Protein AF-A0A2A9NW53-F1 (afdb_monomer_lite)

Sequence (208 aa):
MTRGRKKDLTIPPSRALLQQRDYRARRAHYITSLEERCRRMEEENAQLRRELAAAKLGQDTSAVHKSSQAVEASTQLLQHLSLVSASLARFQQVVFPEIPTAETLPTSSPYPFSASPVSKSASPLHSPTVSLDGPLVTEQPAGVETNTPEFRTPDPVSDLPISTQELNKYVTSPDCCGGFLDCRDMVDEEHEIFSAKISGLRSTSSND

Foldseek 3Di:
DDPDDDDPPPDDDDPVVVVVVVVVVVVVVVVVVVVVVVVVVVVVVVVVVVVVVVVVVVCVVVVVVVVVVVVVVVVVVVVVVV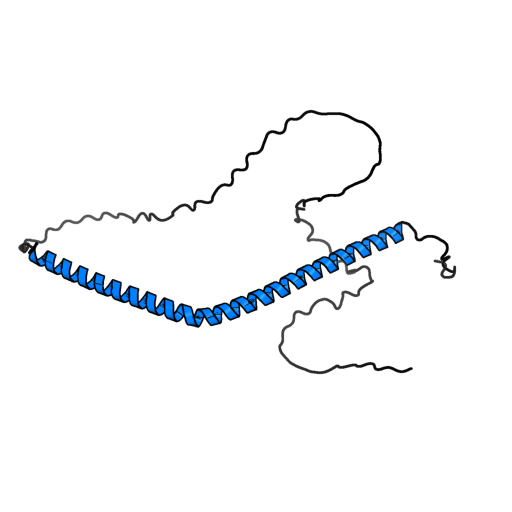VVVVVVVVVCCVVCVPPPPDDDDDDDDDDDDDDDDPDDDDDDDDDDDDDDDDDDDDDDDDDDDDDDDDDDDDDDDDDDDDDPDDDDDDDPDCDDPNPPDNCVPVPPPPDDDDDDDDDDDDDDDDDD

pLDDT: mean 70.28, std 21.21, range [36.47, 98.69]

Organism: NCBI:txid703135

Secondary structure (DSSP, 8-state):
--TTS---TTSPPPHHHHHHHHHHHHHHHHHHHHHHHHHHHHHHHHHHHHHHHHHHHHHHHHHHHHHHHHHHHHHHHHHHHHHHHHHHHHHHHHHS--------------------------PPP-------PPP--------------------PPPPP-----S--S----S-GGGGSS-GGG-S---------------------

Radius of gyration: 41.4 Å; chains: 1; bounding box: 74×59×120 Å

Structure (mmCIF, N/CA/C/O backbone):
data_AF-A0A2A9NW53-F1
#
_entry.id   AF-A0A2A9NW53-F1
#
loop_
_atom_site.group_PDB
_atom_site.id
_atom_site.type_symbol
_atom_site.label_atom_id
_atom_site.label_alt_id
_atom_site.label_comp_id
_atom_site.label_asym_id
_atom_site.label_entity_id
_atom_site.label_seq_id
_atom_site.pdbx_PDB_ins_code
_atom_site.Cartn_x
_atom_site.Cartn_y
_atom_site.Cartn_z
_atom_site.occupancy
_atom_site.B_iso_or_equiv
_atom_site.auth_seq_id
_atom_site.auth_comp_id
_atom_site.auth_asym_id
_atom_site.auth_atom_id
_atom_site.pdbx_PDB_model_num
ATOM 1 N N . MET A 1 1 ? 22.518 11.054 -47.792 1.00 44.16 1 MET A N 1
ATOM 2 C CA . MET A 1 1 ? 22.567 9.672 -47.259 1.00 44.16 1 MET A CA 1
ATOM 3 C C . MET A 1 1 ? 22.065 8.718 -48.332 1.00 44.16 1 MET A C 1
ATOM 5 O O . MET A 1 1 ? 20.904 8.799 -48.710 1.00 44.16 1 MET A O 1
ATOM 9 N N . THR A 1 2 ? 22.937 7.882 -48.891 1.00 49.16 2 THR A N 1
ATOM 10 C CA . THR A 1 2 ? 22.619 6.983 -50.015 1.00 49.16 2 THR A CA 1
ATOM 11 C C . THR A 1 2 ? 21.714 5.835 -49.570 1.00 49.16 2 THR A C 1
ATOM 13 O O . THR A 1 2 ? 22.160 4.781 -49.120 1.00 49.16 2 THR A O 1
ATOM 16 N N . ARG A 1 3 ? 20.410 6.077 -49.690 1.00 69.62 3 ARG A N 1
ATOM 17 C CA . ARG A 1 3 ? 19.318 5.109 -49.575 1.00 69.62 3 ARG A CA 1
ATOM 18 C C . ARG A 1 3 ? 19.420 4.142 -50.765 1.00 69.62 3 ARG A C 1
ATOM 20 O O . ARG A 1 3 ? 19.043 4.515 -51.866 1.00 69.62 3 ARG A O 1
ATOM 27 N N . GLY A 1 4 ? 19.987 2.946 -50.584 1.00 81.81 4 GLY A N 1
ATOM 28 C CA . GLY A 1 4 ? 20.043 1.963 -51.682 1.00 81.81 4 GLY A CA 1
ATOM 29 C C . GLY A 1 4 ? 21.000 0.778 -51.540 1.00 81.81 4 GLY A C 1
ATOM 30 O O . GLY A 1 4 ? 20.846 -0.201 -52.264 1.00 81.81 4 GLY A O 1
ATOM 31 N N . ARG A 1 5 ? 21.962 0.797 -50.609 1.00 81.81 5 ARG A N 1
ATOM 32 C CA . ARG A 1 5 ? 22.795 -0.391 -50.363 1.00 81.81 5 ARG A CA 1
ATOM 33 C C . ARG A 1 5 ? 22.012 -1.374 -49.489 1.00 81.81 5 ARG A C 1
ATOM 35 O O . ARG A 1 5 ? 21.577 -0.998 -48.400 1.00 81.81 5 ARG A O 1
ATOM 42 N N . LYS A 1 6 ? 21.795 -2.605 -49.972 1.00 86.44 6 LYS A N 1
ATOM 43 C CA . LYS A 1 6 ? 21.224 -3.687 -49.152 1.00 86.44 6 LYS A CA 1
ATOM 44 C C . LYS A 1 6 ? 22.070 -3.809 -47.882 1.00 86.44 6 LYS A C 1
ATOM 46 O O . LYS A 1 6 ? 23.293 -3.781 -47.955 1.00 86.44 6 LYS A O 1
ATOM 51 N N . LYS A 1 7 ? 21.419 -3.859 -46.718 1.00 84.06 7 LYS A N 1
ATOM 52 C CA . LYS A 1 7 ? 22.105 -4.024 -45.435 1.00 84.06 7 LYS A CA 1
ATOM 53 C C . LYS A 1 7 ? 22.718 -5.422 -45.417 1.00 84.06 7 LYS A C 1
ATOM 55 O O . LYS A 1 7 ? 21.975 -6.398 -45.353 1.00 84.06 7 LYS A O 1
ATOM 60 N N . ASP A 1 8 ? 24.041 -5.509 -45.490 1.00 84.94 8 ASP A N 1
ATOM 61 C CA . ASP A 1 8 ? 24.758 -6.778 -45.399 1.00 84.94 8 ASP A CA 1
ATOM 62 C C . ASP A 1 8 ? 24.520 -7.387 -44.012 1.00 84.94 8 ASP A C 1
ATOM 64 O O . ASP A 1 8 ? 25.036 -6.908 -43.002 1.00 84.94 8 ASP A O 1
ATOM 68 N N . LEU A 1 9 ? 23.686 -8.429 -43.954 1.00 85.69 9 LEU A N 1
ATOM 69 C CA . LEU A 1 9 ? 23.324 -9.119 -42.709 1.00 85.69 9 LEU A CA 1
ATOM 70 C C . LEU A 1 9 ? 24.487 -9.937 -42.121 1.00 85.69 9 LEU A C 1
ATOM 72 O O . LEU A 1 9 ? 24.379 -10.437 -41.007 1.00 85.69 9 LEU A O 1
ATOM 76 N N . THR A 1 10 ? 25.589 -10.070 -42.862 1.00 89.56 10 THR A N 1
ATOM 77 C CA . THR A 1 10 ? 26.823 -10.740 -42.437 1.00 89.56 10 THR A CA 1
ATOM 78 C C . THR A 1 10 ? 27.715 -9.853 -41.570 1.00 89.56 10 THR A C 1
ATOM 80 O O . THR A 1 10 ? 28.585 -10.374 -40.875 1.00 89.56 10 THR A O 1
ATOM 83 N N . ILE A 1 11 ? 27.514 -8.529 -41.580 1.00 83.38 11 ILE A N 1
ATOM 84 C CA . ILE A 1 11 ? 28.275 -7.620 -40.721 1.00 83.38 11 ILE A CA 1
ATOM 85 C C . ILE A 1 11 ? 27.678 -7.693 -39.308 1.00 83.38 11 ILE A C 1
ATOM 87 O O . ILE A 1 11 ? 26.484 -7.416 -39.139 1.00 83.38 11 ILE A O 1
ATOM 91 N N . PRO A 1 12 ? 28.474 -8.038 -38.280 1.00 87.38 12 PRO A N 1
ATOM 92 C CA . PRO A 1 12 ? 27.981 -8.084 -36.913 1.00 87.38 12 PRO A CA 1
ATOM 93 C C . PRO A 1 12 ? 27.472 -6.700 -36.477 1.00 87.38 12 PRO A C 1
ATOM 95 O O . PRO A 1 12 ? 28.009 -5.670 -36.901 1.00 87.38 12 PRO A O 1
ATOM 98 N N . PRO A 1 13 ? 26.432 -6.641 -35.628 1.00 89.25 13 PRO A N 1
ATOM 99 C CA . PRO A 1 13 ? 25.926 -5.377 -35.118 1.00 89.25 13 PRO A CA 1
ATOM 100 C C . PRO A 1 13 ? 27.039 -4.618 -34.394 1.00 89.25 13 PRO A C 1
ATOM 102 O O . PRO A 1 13 ? 27.842 -5.201 -33.666 1.00 89.25 13 PRO A O 1
ATOM 105 N N . SER A 1 14 ? 27.076 -3.298 -34.581 1.00 92.81 14 SER A N 1
ATOM 106 C CA . SER A 1 14 ? 28.069 -2.465 -33.909 1.00 92.81 14 SER A CA 1
ATOM 107 C C . SER A 1 14 ? 27.932 -2.580 -32.389 1.00 92.81 14 SER A C 1
ATOM 109 O O . SER A 1 14 ? 26.833 -2.739 -31.851 1.00 92.81 14 SER A O 1
ATOM 111 N N . ARG A 1 15 ? 29.054 -2.432 -31.675 1.00 95.62 15 ARG A N 1
ATOM 112 C CA . ARG A 1 15 ? 29.083 -2.407 -30.203 1.00 95.62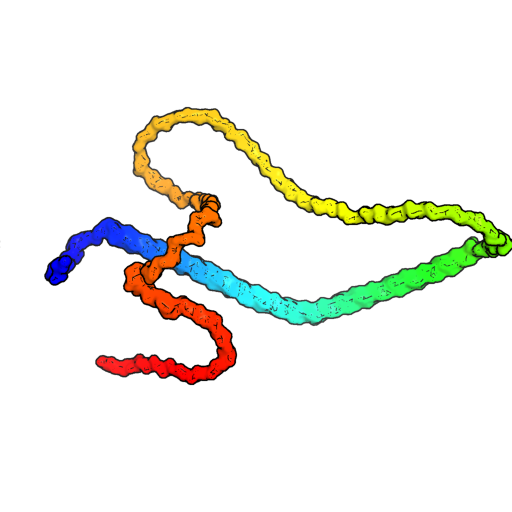 15 ARG A CA 1
ATOM 113 C C . ARG A 1 15 ? 28.076 -1.406 -29.620 1.00 95.62 15 ARG A C 1
ATOM 115 O O . ARG A 1 15 ? 27.431 -1.709 -28.624 1.00 95.62 15 ARG A O 1
ATOM 122 N N . ALA A 1 16 ? 27.904 -0.253 -30.271 1.00 93.69 16 ALA A N 1
ATOM 123 C CA . ALA A 1 16 ? 26.928 0.761 -29.876 1.00 93.69 16 ALA A CA 1
ATOM 124 C C . ALA A 1 16 ? 25.478 0.246 -29.947 1.00 93.69 16 ALA A C 1
ATOM 126 O O . ALA A 1 16 ? 24.696 0.483 -29.028 1.00 93.69 16 ALA A O 1
ATOM 127 N N . LEU A 1 17 ? 25.120 -0.507 -30.996 1.00 93.31 17 LEU A N 1
ATOM 128 C CA . LEU A 1 17 ? 23.793 -1.124 -31.097 1.00 93.31 17 LEU A CA 1
ATOM 129 C C . LEU A 1 17 ? 23.585 -2.199 -30.029 1.00 93.31 17 LEU A C 1
ATOM 131 O O . LEU A 1 17 ? 22.494 -2.280 -29.468 1.00 93.31 17 LEU A O 1
ATOM 135 N N . LEU A 1 18 ? 24.612 -2.999 -29.728 1.00 94.94 18 LEU A N 1
ATOM 136 C CA . LEU A 1 18 ? 24.547 -3.991 -28.652 1.00 94.94 18 LEU A CA 1
ATOM 137 C C . LEU A 1 18 ? 24.276 -3.310 -27.300 1.00 94.94 18 LEU A C 1
ATOM 139 O O . LEU A 1 18 ? 23.289 -3.621 -26.643 1.00 94.94 18 LEU A O 1
ATOM 143 N N . GLN A 1 19 ? 25.066 -2.286 -26.957 1.00 96.12 19 GLN A N 1
ATOM 144 C CA . GLN A 1 19 ? 24.894 -1.504 -25.727 1.00 96.12 19 GLN A CA 1
ATOM 145 C C . GLN A 1 19 ? 23.500 -0.879 -25.621 1.00 96.12 19 GLN A C 1
ATOM 147 O O . GLN A 1 19 ? 22.896 -0.886 -24.548 1.00 96.12 19 GLN A O 1
ATOM 152 N N . GLN A 1 20 ? 22.969 -0.359 -26.730 1.00 97.62 20 GLN A N 1
ATOM 153 C CA . GLN A 1 20 ? 21.630 0.217 -26.752 1.00 97.62 20 GLN A CA 1
ATOM 154 C C . GLN A 1 20 ? 20.552 -0.844 -26.498 1.00 97.62 20 GLN A C 1
ATOM 156 O O . GLN A 1 20 ? 19.590 -0.576 -25.776 1.00 97.62 20 GLN A O 1
ATOM 161 N N . ARG A 1 21 ? 20.700 -2.045 -27.068 1.00 98.00 21 ARG A N 1
ATOM 162 C CA . ARG A 1 21 ? 19.786 -3.168 -26.815 1.00 98.00 21 ARG A CA 1
ATOM 163 C C . ARG A 1 21 ? 19.850 -3.610 -25.359 1.00 98.00 21 ARG A C 1
ATOM 165 O O . ARG A 1 21 ? 18.798 -3.731 -24.740 1.00 98.00 21 ARG A O 1
ATOM 172 N N . ASP A 1 22 ? 21.047 -3.752 -24.802 1.00 97.81 22 ASP A N 1
ATOM 173 C CA . ASP A 1 22 ? 21.230 -4.157 -23.407 1.00 97.81 22 ASP A CA 1
ATOM 174 C C . ASP A 1 22 ?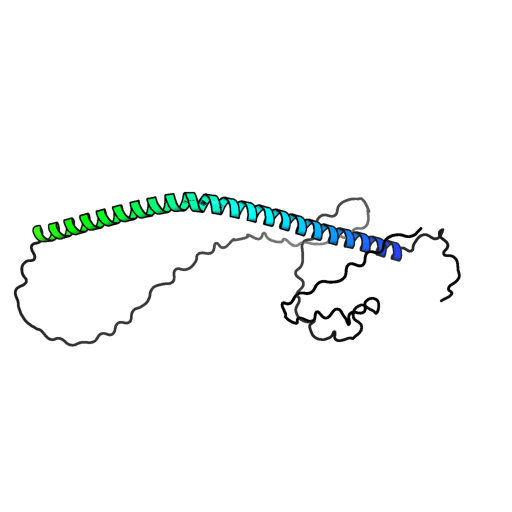 20.646 -3.123 -22.440 1.00 97.81 22 ASP A C 1
ATOM 176 O O . ASP A 1 22 ? 19.986 -3.475 -21.465 1.00 97.81 22 ASP A O 1
ATOM 180 N N . TYR A 1 23 ? 20.837 -1.831 -22.723 1.00 98.44 23 TYR A N 1
ATOM 181 C CA . TYR A 1 23 ? 20.223 -0.759 -21.943 1.00 98.44 23 TYR A CA 1
ATOM 182 C C . TYR A 1 23 ? 18.692 -0.829 -21.991 1.00 98.44 23 TYR A C 1
ATOM 184 O O . TYR A 1 23 ? 18.044 -0.760 -20.947 1.00 98.44 23 TYR A O 1
ATOM 192 N N . ARG A 1 24 ? 18.106 -1.014 -23.183 1.00 98.62 24 ARG A N 1
ATOM 193 C CA . ARG A 1 24 ? 16.650 -1.173 -23.336 1.00 98.62 24 ARG A CA 1
ATOM 194 C C . ARG A 1 24 ? 16.136 -2.397 -22.581 1.00 98.62 24 ARG A C 1
ATOM 196 O O . ARG A 1 24 ? 15.125 -2.280 -21.901 1.00 98.62 24 ARG A O 1
ATOM 203 N N . ALA A 1 25 ? 16.841 -3.525 -22.654 1.00 98.44 25 ALA A N 1
ATOM 204 C CA . ALA A 1 25 ? 16.480 -4.745 -21.937 1.00 98.44 25 ALA A CA 1
ATOM 205 C C . ALA A 1 25 ? 16.504 -4.531 -20.416 1.00 98.44 25 ALA A C 1
ATOM 207 O O . ALA A 1 25 ? 15.518 -4.817 -19.742 1.00 98.44 25 ALA A O 1
ATOM 208 N N . ARG A 1 26 ? 17.581 -3.943 -19.876 1.00 98.69 26 ARG A N 1
ATOM 209 C CA . ARG A 1 26 ? 17.676 -3.622 -18.441 1.00 98.69 26 ARG A CA 1
ATOM 210 C C . ARG A 1 26 ? 16.579 -2.663 -17.989 1.00 98.69 26 ARG A C 1
ATOM 212 O O . ARG A 1 26 ? 15.968 -2.886 -16.950 1.00 98.69 26 ARG A O 1
ATOM 219 N N . ARG A 1 27 ? 16.302 -1.619 -18.776 1.00 98.56 27 ARG A N 1
ATOM 220 C CA . ARG A 1 27 ? 15.233 -0.660 -18.471 1.00 98.56 27 ARG A CA 1
ATOM 221 C C . ARG A 1 27 ? 13.856 -1.326 -18.483 1.00 98.56 27 ARG A C 1
ATOM 223 O O . ARG A 1 27 ? 13.073 -1.065 -17.579 1.00 98.56 27 ARG A O 1
ATOM 230 N N . ALA A 1 28 ? 13.578 -2.184 -19.464 1.00 98.44 28 ALA A N 1
ATOM 231 C CA . ALA A 1 28 ? 12.325 -2.933 -19.532 1.00 98.44 28 ALA A CA 1
ATOM 232 C C . ALA A 1 28 ? 12.156 -3.840 -18.305 1.00 98.44 28 ALA A C 1
ATOM 234 O O . ALA A 1 28 ? 11.139 -3.752 -17.630 1.00 98.44 28 ALA A O 1
ATOM 235 N N . HIS A 1 29 ? 13.186 -4.616 -17.949 1.00 98.56 29 HIS A N 1
ATOM 236 C CA . HIS A 1 29 ? 13.164 -5.440 -16.737 1.00 98.56 29 HIS A CA 1
ATOM 237 C C . HIS A 1 29 ? 12.926 -4.619 -15.468 1.00 98.56 29 HIS A C 1
ATOM 239 O O . HIS A 1 29 ? 12.135 -5.023 -14.620 1.00 98.56 29 HIS A O 1
ATOM 245 N N . TYR A 1 30 ? 13.577 -3.462 -15.342 1.00 98.62 30 TYR A N 1
ATOM 246 C CA . TYR A 1 30 ? 13.385 -2.587 -14.190 1.00 98.62 30 TYR A CA 1
ATOM 247 C C . TYR A 1 30 ? 11.939 -2.089 -14.085 1.00 98.62 30 TYR A C 1
ATOM 249 O O . TYR A 1 30 ? 11.343 -2.192 -13.015 1.00 98.62 30 TYR A O 1
ATOM 257 N N . ILE A 1 31 ? 11.354 -1.626 -15.194 1.00 98.69 31 ILE A N 1
ATOM 258 C CA . ILE A 1 31 ? 9.955 -1.180 -15.239 1.00 98.69 31 ILE A CA 1
ATOM 259 C C . ILE A 1 31 ? 9.017 -2.330 -14.859 1.00 98.69 31 ILE A C 1
ATOM 261 O O . ILE A 1 31 ? 8.236 -2.178 -13.925 1.00 98.69 31 ILE A O 1
ATOM 265 N N . THR A 1 32 ? 9.169 -3.506 -15.473 1.00 98.50 32 THR A N 1
ATOM 266 C CA . THR A 1 32 ? 8.359 -4.687 -15.136 1.00 98.50 32 THR A CA 1
ATOM 267 C C . THR A 1 32 ? 8.486 -5.066 -13.656 1.00 98.50 32 THR A C 1
ATOM 269 O O . THR A 1 32 ? 7.489 -5.372 -13.010 1.00 98.50 32 THR A O 1
ATOM 272 N N . SER A 1 33 ? 9.688 -4.982 -13.074 1.00 98.44 33 SER A N 1
ATOM 273 C CA . SER A 1 33 ? 9.903 -5.268 -11.646 1.00 98.44 33 SER A CA 1
ATOM 274 C C . SER A 1 33 ? 9.241 -4.252 -10.706 1.00 98.44 33 SER A C 1
ATOM 276 O O . SER A 1 33 ? 8.902 -4.579 -9.566 1.00 98.44 33 SER A O 1
ATOM 278 N N . LEU A 1 34 ? 9.095 -2.998 -11.144 1.00 98.62 34 LEU A N 1
ATOM 279 C CA . LEU A 1 34 ? 8.373 -1.969 -10.398 1.00 98.62 34 LEU A CA 1
ATOM 280 C C . LEU A 1 34 ? 6.869 -2.209 -10.487 1.00 98.62 34 LEU A C 1
ATOM 282 O O . LEU A 1 34 ? 6.206 -2.235 -9.455 1.00 98.62 34 LEU A O 1
ATOM 286 N N . GLU A 1 35 ? 6.358 -2.458 -11.692 1.00 98.50 35 GLU A N 1
ATOM 287 C CA . GLU A 1 35 ? 4.947 -2.775 -11.931 1.00 98.50 35 GLU A CA 1
ATOM 288 C C . GLU A 1 35 ? 4.501 -3.999 -11.119 1.00 98.50 35 GLU A C 1
ATOM 290 O O . GLU A 1 35 ? 3.462 -3.964 -10.464 1.00 98.50 35 GLU A O 1
ATOM 295 N N . GLU A 1 36 ? 5.314 -5.058 -11.084 1.00 98.62 36 GLU A N 1
ATOM 296 C CA . GLU A 1 36 ? 5.034 -6.262 -10.296 1.00 98.62 36 GLU A CA 1
ATOM 297 C C . GLU A 1 36 ? 5.015 -5.989 -8.784 1.00 98.62 36 GLU A C 1
ATOM 299 O O . GLU A 1 36 ? 4.190 -6.548 -8.060 1.00 98.62 36 GLU A O 1
ATOM 304 N N . ARG A 1 37 ? 5.905 -5.125 -8.277 1.00 98.50 37 ARG A N 1
ATOM 305 C CA . ARG A 1 37 ? 5.896 -4.724 -6.860 1.00 98.50 37 ARG A CA 1
ATOM 306 C C . ARG A 1 37 ? 4.669 -3.888 -6.516 1.00 98.50 37 ARG A C 1
ATOM 308 O O . ARG A 1 37 ? 4.053 -4.151 -5.487 1.00 98.50 37 ARG A O 1
ATOM 315 N N . CYS A 1 38 ? 4.298 -2.931 -7.367 1.00 98.62 38 CYS A N 1
ATOM 316 C CA . CYS A 1 38 ? 3.078 -2.144 -7.184 1.00 98.62 38 CYS A CA 1
ATOM 317 C C . CYS A 1 38 ? 1.845 -3.047 -7.171 1.00 98.62 38 CYS A C 1
ATOM 319 O O . CYS A 1 38 ? 1.069 -2.986 -6.222 1.00 98.62 38 CYS A O 1
ATOM 321 N N . ARG A 1 39 ? 1.728 -3.961 -8.144 1.00 98.62 39 ARG A N 1
ATOM 322 C CA . ARG A 1 39 ? 0.623 -4.924 -8.202 1.00 98.62 39 ARG A CA 1
ATOM 323 C C . ARG A 1 39 ? 0.520 -5.758 -6.921 1.00 98.62 39 ARG A C 1
ATOM 325 O O . ARG A 1 39 ? -0.561 -5.851 -6.353 1.00 98.62 39 ARG A O 1
ATOM 332 N N . ARG A 1 40 ? 1.634 -6.320 -6.434 1.00 98.62 40 ARG A N 1
ATOM 333 C CA . ARG A 1 40 ? 1.644 -7.101 -5.182 1.00 98.62 40 ARG A CA 1
ATOM 334 C C . ARG A 1 40 ? 1.192 -6.276 -3.978 1.00 98.62 40 ARG A C 1
ATOM 336 O O . ARG A 1 40 ? 0.340 -6.724 -3.220 1.00 98.62 40 ARG A O 1
ATOM 343 N N . MET A 1 41 ? 1.714 -5.058 -3.827 1.00 98.38 41 MET A N 1
ATOM 344 C CA . MET A 1 41 ? 1.308 -4.175 -2.728 1.00 98.38 41 MET A CA 1
ATOM 345 C C . MET A 1 41 ? -0.175 -3.788 -2.810 1.00 98.38 41 MET A C 1
ATOM 347 O O . MET A 1 41 ? -0.833 -3.683 -1.778 1.00 98.38 41 MET A O 1
ATOM 351 N N . GLU A 1 42 ? -0.721 -3.584 -4.009 1.00 98.50 42 GLU A N 1
ATOM 352 C CA . GLU A 1 42 ? -2.146 -3.294 -4.210 1.00 98.50 42 GLU A CA 1
ATOM 353 C C . GLU A 1 42 ? -3.035 -4.490 -3.850 1.00 98.50 42 GLU A C 1
ATOM 355 O O . GLU A 1 42 ? -4.047 -4.316 -3.165 1.00 98.50 42 GLU A O 1
ATOM 360 N N . GLU A 1 43 ? -2.643 -5.700 -4.254 1.00 98.69 43 GLU A N 1
ATOM 361 C CA . GLU A 1 43 ? -3.333 -6.947 -3.904 1.00 98.69 43 GLU A CA 1
ATOM 362 C C . GLU A 1 43 ? -3.343 -7.177 -2.385 1.00 98.69 43 GLU A C 1
ATOM 364 O O . GLU A 1 43 ? -4.405 -7.432 -1.804 1.00 98.69 43 GLU A O 1
ATOM 369 N N . GLU A 1 44 ? -2.195 -7.007 -1.724 1.00 98.38 44 GLU A N 1
ATOM 370 C CA . GLU A 1 44 ? -2.070 -7.100 -0.266 1.00 98.38 44 GLU A CA 1
ATOM 371 C C . GLU A 1 44 ? -2.903 -6.024 0.441 1.00 98.38 44 GLU A C 1
ATOM 373 O O . GLU A 1 44 ? -3.634 -6.318 1.388 1.00 98.38 44 GLU A O 1
ATOM 378 N N . ASN A 1 45 ? -2.879 -4.777 -0.040 1.00 98.19 45 ASN A N 1
ATOM 379 C CA . ASN A 1 45 ? -3.691 -3.702 0.530 1.00 98.19 45 ASN A CA 1
ATOM 380 C C . ASN A 1 45 ? -5.191 -4.002 0.393 1.00 98.19 45 ASN A C 1
ATOM 382 O O . ASN A 1 45 ? -5.957 -3.828 1.344 1.00 98.19 45 ASN A O 1
ATOM 386 N N . ALA A 1 46 ? -5.617 -4.506 -0.768 1.00 98.56 46 ALA A N 1
ATOM 387 C CA . ALA A 1 46 ? -6.993 -4.924 -1.001 1.00 98.56 46 ALA A CA 1
ATOM 388 C C . ALA A 1 46 ? -7.394 -6.108 -0.106 1.00 98.56 46 ALA A C 1
ATOM 390 O O . ALA A 1 46 ? -8.530 -6.164 0.374 1.00 98.56 46 ALA A O 1
ATOM 391 N N . GLN A 1 47 ? -6.485 -7.049 0.153 1.00 98.56 47 GLN A N 1
ATOM 392 C CA . GLN A 1 47 ? -6.708 -8.130 1.109 1.00 98.56 47 GLN A CA 1
ATOM 393 C C . GLN A 1 47 ? -6.857 -7.600 2.539 1.00 98.56 47 GLN A C 1
ATOM 395 O O . GLN A 1 47 ? -7.884 -7.853 3.167 1.00 98.56 47 GLN A O 1
ATOM 400 N N . LEU A 1 48 ? -5.906 -6.802 3.023 1.00 98.06 48 LEU A N 1
ATOM 401 C CA . LEU A 1 48 ? -5.941 -6.236 4.374 1.00 98.06 48 LEU A CA 1
ATOM 402 C C . LEU A 1 48 ? -7.180 -5.364 4.595 1.00 98.06 48 LEU A C 1
ATOM 404 O O . LEU A 1 48 ? -7.794 -5.408 5.659 1.00 98.06 48 LEU A O 1
ATOM 408 N N . ARG A 1 49 ? -7.612 -4.602 3.584 1.00 97.94 49 ARG A N 1
ATOM 409 C CA . ARG A 1 49 ? -8.867 -3.837 3.650 1.00 97.94 49 ARG A CA 1
ATOM 410 C C . ARG A 1 49 ? -10.090 -4.739 3.802 1.00 97.94 49 ARG A C 1
ATOM 412 O O . ARG A 1 49 ? -10.985 -4.394 4.573 1.00 97.94 49 ARG A O 1
ATOM 419 N N . ARG A 1 50 ? -10.135 -5.884 3.111 1.00 98.00 50 ARG A N 1
ATOM 420 C CA . ARG A 1 50 ? -11.209 -6.881 3.279 1.00 98.00 50 ARG A CA 1
ATOM 421 C C . ARG A 1 50 ? -11.183 -7.498 4.674 1.00 98.00 50 ARG A C 1
ATOM 423 O O . ARG A 1 50 ? -12.235 -7.602 5.300 1.00 98.00 50 ARG A O 1
ATOM 430 N N . GLU A 1 51 ? -10.004 -7.851 5.177 1.00 96.75 51 GLU A N 1
ATOM 431 C CA . GLU A 1 51 ? -9.834 -8.404 6.526 1.00 96.75 51 GLU A CA 1
ATOM 432 C C . GLU A 1 51 ? -10.248 -7.399 7.605 1.00 96.75 51 GLU A C 1
ATOM 434 O O . GLU A 1 51 ? -11.018 -7.743 8.498 1.00 96.75 51 GLU A O 1
ATOM 439 N N . LEU A 1 52 ? -9.833 -6.135 7.485 1.00 95.06 52 LEU A N 1
ATOM 440 C CA . LEU A 1 52 ? -10.262 -5.067 8.387 1.00 95.06 52 LEU A CA 1
ATOM 441 C C . LEU A 1 52 ? -11.770 -4.823 8.317 1.00 95.06 52 LEU A C 1
ATOM 443 O O . LEU A 1 52 ? -12.386 -4.580 9.351 1.00 95.06 52 LEU A O 1
ATOM 447 N N . ALA A 1 53 ? -12.379 -4.882 7.133 1.00 95.06 53 ALA A N 1
ATOM 448 C CA . ALA A 1 53 ? -13.827 -4.756 6.998 1.00 95.06 53 ALA A CA 1
ATOM 449 C C . ALA A 1 53 ? -14.564 -5.917 7.692 1.00 95.06 53 ALA A C 1
ATOM 451 O O . ALA A 1 53 ? -15.515 -5.680 8.437 1.00 95.06 53 ALA A O 1
ATOM 452 N N . ALA A 1 54 ? -14.092 -7.155 7.515 1.00 93.06 54 ALA A N 1
ATOM 453 C CA . ALA A 1 54 ? -14.651 -8.331 8.180 1.00 93.06 54 ALA A CA 1
ATOM 454 C C . ALA A 1 54 ? -14.462 -8.277 9.707 1.00 93.06 54 ALA A C 1
ATOM 456 O O . ALA A 1 54 ? -15.397 -8.551 10.462 1.00 93.06 54 ALA A O 1
ATOM 457 N N . ALA A 1 55 ? -13.277 -7.868 10.167 1.00 90.00 55 ALA A N 1
ATOM 458 C CA . ALA A 1 55 ? -12.969 -7.708 11.582 1.00 90.00 55 ALA A CA 1
ATOM 459 C C . ALA A 1 55 ? -13.820 -6.609 12.225 1.00 90.00 55 ALA A C 1
ATOM 461 O O . ALA A 1 55 ? -14.343 -6.826 13.311 1.00 90.00 55 ALA A O 1
ATOM 462 N N . LYS A 1 56 ? -14.022 -5.470 11.550 1.00 89.38 56 LYS A N 1
ATOM 463 C CA . LYS A 1 56 ? -14.910 -4.399 12.030 1.00 89.38 56 LYS A CA 1
ATOM 464 C C . LYS A 1 56 ? -16.349 -4.879 12.179 1.00 89.38 56 LYS A C 1
ATOM 466 O O . LYS A 1 56 ? -16.927 -4.680 13.238 1.00 89.38 56 LYS A O 1
ATOM 471 N N . LEU A 1 57 ? -16.886 -5.604 11.194 1.00 87.19 57 LEU A N 1
ATOM 472 C CA . LEU A 1 57 ? -18.236 -6.168 11.294 1.00 87.19 57 LEU A CA 1
ATOM 473 C C . LEU A 1 57 ? -18.371 -7.144 12.480 1.00 87.19 57 LEU A C 1
ATOM 475 O O . LEU A 1 57 ? -19.370 -7.124 13.197 1.00 87.19 57 LEU A O 1
ATOM 479 N N . GLY A 1 58 ? -17.352 -7.974 12.727 1.00 80.19 58 GLY A N 1
ATOM 480 C CA . GLY A 1 58 ? -17.312 -8.853 13.900 1.00 80.19 58 GLY A CA 1
ATOM 481 C C . GLY A 1 58 ? -17.128 -8.094 15.220 1.00 80.19 58 GLY A C 1
ATOM 482 O O . GLY A 1 58 ? -17.734 -8.436 16.238 1.00 80.19 58 GLY A O 1
ATOM 483 N N . GLN A 1 59 ? -16.323 -7.035 15.217 1.00 74.94 59 GLN A N 1
ATOM 484 C CA . GLN A 1 59 ? -16.018 -6.234 16.393 1.00 74.94 59 GLN A CA 1
ATOM 485 C C . GLN A 1 59 ? -17.187 -5.340 16.798 1.00 74.94 59 GLN A C 1
ATOM 487 O O . GLN A 1 59 ? -17.421 -5.218 17.991 1.00 74.94 59 GLN A O 1
ATOM 492 N N . ASP A 1 60 ? -17.974 -4.797 15.873 1.00 71.12 60 ASP A N 1
ATOM 493 C CA . ASP A 1 60 ? -19.155 -3.997 16.220 1.00 71.12 60 ASP A CA 1
ATOM 494 C C . ASP A 1 60 ? -20.181 -4.825 17.011 1.00 71.12 60 ASP A C 1
ATOM 496 O O . ASP A 1 60 ? -20.814 -4.322 17.934 1.00 71.12 60 ASP A O 1
ATOM 500 N N . THR A 1 61 ? -20.275 -6.135 16.760 1.00 66.69 61 THR A N 1
ATOM 501 C CA . THR A 1 61 ? -21.135 -7.019 17.567 1.00 66.69 61 THR A CA 1
ATOM 502 C C . THR A 1 61 ? -20.520 -7.362 18.931 1.00 66.69 61 THR A C 1
ATOM 504 O O . THR A 1 61 ? -21.209 -7.344 19.948 1.00 66.69 61 THR A O 1
ATOM 507 N N . SER A 1 62 ? -19.210 -7.627 19.004 1.00 61.81 62 SER A N 1
ATOM 508 C CA . SER A 1 62 ? -18.547 -8.065 20.247 1.00 61.81 62 SER A CA 1
ATOM 509 C C . SER A 1 62 ? -18.149 -6.911 21.179 1.00 61.81 62 SER A C 1
ATOM 511 O O . SER A 1 62 ? -18.266 -7.013 22.402 1.00 61.81 62 SER A O 1
ATOM 513 N N . ALA A 1 63 ? -17.681 -5.797 20.619 1.00 60.84 63 ALA A N 1
ATOM 514 C CA . ALA A 1 63 ? -17.240 -4.618 21.352 1.00 60.84 63 ALA A CA 1
ATOM 515 C C . ALA A 1 63 ? -18.414 -3.844 21.947 1.00 60.84 63 ALA A C 1
ATOM 517 O O . ALA A 1 63 ? -18.248 -3.302 23.033 1.00 60.84 63 ALA A O 1
ATOM 518 N N . VAL A 1 64 ? -19.595 -3.840 21.315 1.00 62.56 64 VAL A N 1
ATOM 519 C CA . VAL A 1 64 ? -20.813 -3.269 21.919 1.00 62.56 64 VAL A CA 1
ATOM 520 C C . VAL A 1 64 ? -21.226 -4.059 23.163 1.00 62.56 64 VAL A C 1
ATOM 522 O O . VAL A 1 64 ? -21.538 -3.461 24.189 1.00 62.56 64 VAL A O 1
ATOM 525 N N . HIS A 1 65 ? -21.136 -5.392 23.143 1.00 61.84 65 HIS A N 1
ATOM 526 C CA . HIS A 1 65 ? -21.433 -6.196 24.333 1.00 61.84 65 HIS A CA 1
ATOM 527 C C . HIS A 1 65 ? -20.399 -6.012 25.452 1.00 61.84 65 HIS A C 1
ATOM 529 O O . HIS A 1 65 ? -20.774 -5.841 26.613 1.00 61.84 65 HIS A O 1
ATOM 535 N N . LYS A 1 66 ? -19.102 -5.992 25.121 1.00 72.94 66 LYS A N 1
ATOM 536 C CA . LYS A 1 66 ? -18.036 -5.795 26.120 1.00 72.94 66 LYS A CA 1
ATOM 537 C C . LYS A 1 66 ? -18.017 -4.375 26.682 1.00 72.94 66 LYS A C 1
ATOM 539 O O . LYS A 1 66 ? -17.795 -4.208 27.878 1.00 72.94 66 LYS A O 1
ATOM 544 N N . SER A 1 67 ? -18.262 -3.361 25.852 1.00 74.12 67 SER A N 1
ATOM 545 C CA . SER A 1 67 ? -18.341 -1.972 26.310 1.00 74.12 67 SER A CA 1
ATOM 546 C C . SER A 1 67 ? -19.595 -1.740 27.146 1.00 74.12 67 SER A C 1
ATOM 548 O O . SER A 1 67 ? -19.483 -1.123 28.197 1.00 74.12 67 SER A O 1
ATOM 550 N N . SER A 1 68 ? -20.747 -2.312 26.775 1.00 79.19 68 SER A N 1
ATOM 551 C CA . SER A 1 68 ? -21.969 -2.233 27.586 1.00 79.19 68 SER A CA 1
ATOM 552 C C . SER A 1 68 ? -21.760 -2.833 28.976 1.00 79.19 68 SER A C 1
ATOM 554 O O . SER A 1 68 ? -22.105 -2.198 29.969 1.00 79.19 68 SER A O 1
ATOM 556 N N . GLN A 1 69 ? -21.141 -4.014 29.067 1.00 85.00 69 GLN A N 1
ATOM 557 C CA . GLN A 1 69 ? -20.852 -4.650 30.354 1.00 85.00 69 GLN A CA 1
ATOM 558 C C . GLN A 1 69 ? -19.820 -3.859 31.174 1.00 85.00 69 GLN A C 1
ATOM 560 O O . GLN A 1 69 ? -19.977 -3.706 32.383 1.00 85.00 69 GLN A O 1
ATOM 565 N N . ALA A 1 70 ? -18.768 -3.335 30.535 1.00 84.38 70 ALA A N 1
ATOM 566 C CA . ALA A 1 70 ? -17.758 -2.523 31.213 1.00 84.38 70 ALA A CA 1
ATOM 567 C C . ALA A 1 70 ? -18.339 -1.194 31.727 1.00 84.38 70 ALA A C 1
ATOM 569 O O . ALA A 1 70 ? -18.036 -0.780 32.848 1.00 84.38 70 ALA A O 1
ATOM 570 N N . VAL A 1 71 ? -19.206 -0.551 30.939 1.00 89.81 71 VAL A N 1
ATOM 571 C CA . VAL A 1 71 ? -19.936 0.656 31.343 1.00 89.81 71 VAL A CA 1
ATOM 572 C C . VAL A 1 71 ? -20.857 0.329 32.514 1.00 89.81 71 VAL A C 1
ATOM 574 O O . VAL A 1 71 ? -20.781 1.011 33.533 1.00 89.81 71 VAL A O 1
ATOM 577 N N . GLU A 1 72 ? -21.639 -0.748 32.448 1.00 93.25 72 GLU A N 1
ATOM 578 C CA . GLU A 1 72 ? -22.511 -1.164 33.550 1.00 93.25 72 GLU A CA 1
ATOM 579 C C . GLU A 1 72 ? -21.717 -1.433 34.841 1.00 93.25 72 GLU A C 1
ATO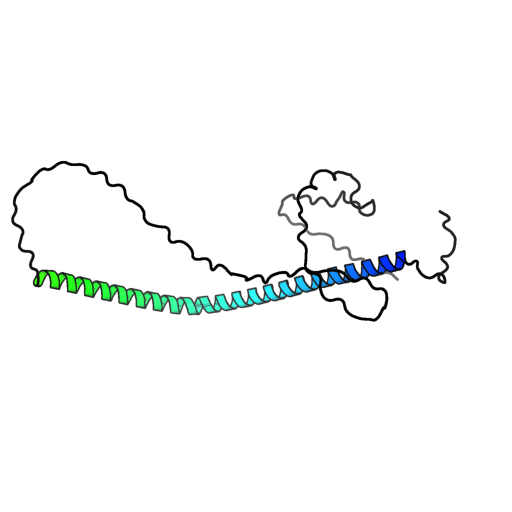M 581 O O . GLU A 1 72 ? -22.023 -0.855 35.887 1.00 93.25 72 GLU A O 1
ATOM 586 N N . ALA A 1 73 ? -20.626 -2.199 34.765 1.00 93.56 73 ALA A N 1
ATOM 587 C CA . ALA A 1 73 ? -19.750 -2.451 35.909 1.00 93.56 73 ALA A CA 1
ATOM 588 C C . ALA A 1 73 ? -19.166 -1.150 36.493 1.00 93.56 73 ALA A C 1
ATOM 590 O O . ALA A 1 73 ? -19.119 -0.978 37.714 1.00 93.56 73 ALA A O 1
ATOM 591 N N . SER A 1 74 ? -18.774 -0.199 35.638 1.00 94.00 74 SER A N 1
ATOM 592 C CA . SER A 1 74 ? -18.273 1.106 36.085 1.00 94.00 74 SER A CA 1
ATOM 593 C C . SER A 1 74 ? -19.353 1.943 36.782 1.00 94.00 74 SER A C 1
ATOM 595 O O . SER A 1 74 ? -19.071 2.585 37.796 1.00 94.00 74 SER A O 1
ATOM 597 N N . THR A 1 75 ? -20.604 1.886 36.309 1.00 97.00 75 THR A N 1
ATOM 598 C CA . THR A 1 75 ? -21.728 2.591 36.944 1.00 97.00 75 THR A CA 1
ATOM 599 C C . THR A 1 75 ? -22.060 2.014 38.316 1.00 97.00 75 THR A C 1
ATOM 601 O O . THR A 1 75 ? -22.248 2.782 39.260 1.00 97.00 75 THR A O 1
ATOM 604 N N . GLN A 1 76 ? -22.051 0.685 38.464 1.00 96.75 76 GLN A N 1
ATOM 605 C CA . GLN A 1 76 ? -22.262 0.030 39.757 1.00 96.75 76 GLN A CA 1
ATOM 606 C C . GLN A 1 76 ? -21.162 0.417 40.752 1.00 96.75 76 GLN A C 1
ATOM 608 O O . GLN A 1 76 ? -21.453 0.787 41.889 1.00 96.75 76 GLN A O 1
ATOM 613 N N . LEU A 1 77 ? -19.897 0.422 40.323 1.00 97.69 77 LEU A N 1
ATOM 614 C CA . LEU A 1 77 ? -18.780 0.823 41.178 1.00 97.69 77 LEU A CA 1
ATOM 615 C C . LEU A 1 77 ? -18.896 2.284 41.644 1.00 97.69 77 LEU A C 1
ATOM 617 O O . LEU A 1 77 ? -18.690 2.570 42.825 1.00 97.69 77 LEU A O 1
ATOM 621 N N . LEU A 1 78 ? -19.282 3.203 40.753 1.00 97.69 78 LEU A N 1
ATOM 622 C CA . LEU A 1 78 ? -19.536 4.602 41.113 1.00 97.69 78 LEU A CA 1
ATOM 623 C C . LEU A 1 78 ? -20.705 4.744 42.099 1.00 97.69 78 LEU A C 1
ATOM 625 O O . LEU A 1 78 ? -20.603 5.518 43.053 1.00 97.69 78 LEU A O 1
ATOM 629 N N . GLN A 1 79 ? -21.780 3.968 41.930 1.00 97.94 79 GLN A N 1
ATOM 630 C CA . GLN A 1 79 ? -22.887 3.931 42.891 1.00 97.94 79 GLN A CA 1
ATOM 631 C C . GLN A 1 79 ? -22.410 3.454 44.268 1.00 97.94 79 GLN A C 1
ATOM 633 O O . GLN A 1 79 ? -22.688 4.116 45.270 1.00 97.94 79 GLN A O 1
ATOM 638 N N . HIS A 1 80 ? -21.626 2.375 44.329 1.00 97.94 80 HIS A N 1
ATOM 639 C CA . HIS A 1 80 ? -21.058 1.878 45.583 1.00 97.94 80 HIS A CA 1
ATOM 640 C C . HIS A 1 80 ? -20.147 2.908 46.256 1.00 97.94 80 HIS A C 1
ATOM 642 O O . HIS A 1 80 ? -20.285 3.142 47.458 1.00 97.94 80 HIS A O 1
ATOM 648 N N . LEU A 1 81 ? -19.277 3.581 45.500 1.00 98.31 81 LEU A N 1
ATOM 649 C CA . LEU A 1 81 ? -18.442 4.655 46.043 1.00 98.31 81 LEU A CA 1
ATOM 650 C C . LEU A 1 81 ? -19.279 5.823 46.581 1.00 98.31 81 LEU A C 1
ATOM 652 O O . LEU A 1 81 ? -18.961 6.345 47.649 1.00 98.31 81 LEU A O 1
ATOM 656 N N . SER A 1 82 ? -20.365 6.199 45.898 1.00 98.25 82 SER A N 1
ATOM 657 C CA . SER A 1 82 ? -21.263 7.264 46.367 1.00 98.25 82 SER A CA 1
ATOM 658 C C . SER A 1 82 ? -22.014 6.893 47.655 1.00 98.25 82 SER A C 1
ATOM 660 O O . SER A 1 82 ? -22.193 7.725 48.543 1.00 98.25 82 SER A O 1
ATOM 662 N N . LEU A 1 83 ? -22.406 5.623 47.804 1.00 98.19 83 LEU A N 1
ATOM 663 C CA . LEU A 1 83 ? -23.035 5.121 49.025 1.00 98.19 83 LEU A CA 1
ATOM 664 C C . LEU A 1 83 ? -22.044 5.098 50.191 1.00 98.19 83 LEU A C 1
ATOM 666 O O . LEU A 1 83 ? -22.383 5.530 51.297 1.00 98.19 83 LEU A O 1
ATOM 670 N N . VAL A 1 84 ? -20.815 4.631 49.947 1.00 98.44 84 VAL A N 1
ATOM 671 C CA . VAL A 1 84 ? -19.758 4.595 50.965 1.00 98.44 84 VAL A CA 1
ATOM 672 C C . VAL A 1 84 ? -19.403 6.011 51.413 1.00 98.44 84 VAL A C 1
ATOM 674 O O . VAL A 1 84 ? -19.369 6.262 52.618 1.00 98.44 84 VAL A O 1
ATOM 677 N N . SER A 1 85 ? -19.229 6.960 50.490 1.00 98.00 85 SER A N 1
ATOM 678 C CA . SER A 1 85 ? -18.924 8.350 50.850 1.00 98.00 85 SER A CA 1
ATOM 679 C C . SER A 1 85 ? -20.051 9.000 51.663 1.00 98.00 85 SER A C 1
ATOM 681 O O . SER A 1 85 ? -19.778 9.636 52.682 1.00 98.00 85 SER A O 1
ATOM 683 N N . ALA A 1 86 ? -21.318 8.759 51.308 1.00 97.75 86 ALA A N 1
ATOM 684 C CA . ALA A 1 86 ? -22.469 9.233 52.078 1.00 97.75 86 ALA A CA 1
ATOM 685 C C . ALA A 1 86 ? -22.566 8.591 53.478 1.00 97.75 86 ALA A C 1
ATOM 687 O O . ALA A 1 86 ? -23.027 9.223 54.432 1.00 97.75 86 ALA A O 1
ATOM 688 N N . SER A 1 87 ? -22.158 7.327 53.627 1.00 97.81 87 SER A N 1
ATOM 689 C CA . SER A 1 87 ? -22.094 6.665 54.939 1.00 97.81 87 SER A CA 1
ATOM 690 C C . SER A 1 87 ? -20.976 7.236 55.816 1.00 97.81 87 SER A C 1
ATOM 692 O O . SER A 1 87 ? -21.199 7.496 56.998 1.00 97.81 87 SER A O 1
ATOM 694 N N . LEU A 1 88 ? -19.817 7.524 55.219 1.00 97.38 88 LEU A N 1
ATOM 695 C CA . LEU A 1 88 ? -18.668 8.111 55.900 1.00 97.38 88 LEU A CA 1
ATOM 696 C C . LEU A 1 88 ? -18.986 9.536 56.372 1.00 97.38 88 LEU A C 1
ATOM 698 O O . LEU A 1 88 ? -18.715 9.863 57.524 1.00 97.38 88 LEU A O 1
ATOM 702 N N . ALA A 1 89 ? -19.648 10.347 55.542 1.00 96.25 89 ALA A N 1
ATOM 703 C CA . ALA A 1 89 ? -20.091 11.692 55.917 1.00 96.25 89 ALA A CA 1
ATOM 704 C C . ALA A 1 89 ? -21.056 11.682 57.121 1.00 96.25 89 ALA A C 1
ATOM 706 O O . ALA A 1 89 ? -20.905 12.472 58.050 1.00 96.25 89 ALA A O 1
ATOM 707 N N . ARG A 1 90 ? -22.012 10.743 57.159 1.00 95.50 90 ARG A N 1
ATOM 708 C CA . ARG A 1 90 ? -22.910 10.571 58.318 1.00 95.50 90 ARG A CA 1
ATOM 709 C C . ARG A 1 90 ? -22.160 10.122 59.569 1.00 95.50 90 ARG A C 1
ATOM 711 O O . ARG A 1 90 ? -22.456 10.594 60.660 1.00 95.50 90 ARG A O 1
ATOM 718 N N . PHE A 1 91 ? -21.177 9.238 59.421 1.00 96.56 91 PHE A N 1
ATOM 719 C CA . PHE A 1 91 ? -20.341 8.819 60.543 1.00 96.56 91 PHE A CA 1
ATOM 720 C C . PHE A 1 91 ? -19.529 9.990 61.111 1.00 96.56 91 PHE A C 1
ATOM 722 O O . PHE A 1 91 ? -19.461 10.152 62.327 1.00 96.56 91 PHE A O 1
ATOM 729 N N . GLN A 1 92 ? -18.986 10.853 60.247 1.00 92.81 92 GLN A N 1
ATOM 730 C CA . GLN A 1 92 ? -18.294 12.071 60.672 1.00 92.81 92 GLN A CA 1
ATOM 731 C C . GLN A 1 92 ? -19.204 12.993 61.492 1.00 92.81 92 GLN A C 1
ATOM 733 O O . GLN A 1 92 ? -18.758 13.478 62.524 1.00 92.81 92 GLN A O 1
ATOM 738 N N . GLN A 1 93 ? -20.475 13.159 61.111 1.00 90.56 93 GLN A N 1
ATOM 739 C CA . GLN A 1 93 ? -21.444 13.966 61.872 1.00 90.56 93 GLN A CA 1
ATOM 740 C C . GLN A 1 93 ? -21.732 13.412 63.278 1.00 90.56 93 GLN A C 1
ATOM 742 O O . GLN A 1 93 ? -22.019 14.178 64.193 1.00 90.56 93 GLN A O 1
ATOM 747 N N . VAL A 1 94 ? -21.671 12.089 63.462 1.00 93.31 94 VAL A N 1
ATOM 748 C CA . VAL A 1 94 ? -21.932 11.444 64.762 1.00 93.31 94 VAL A CA 1
ATOM 749 C C . VAL A 1 94 ? -20.694 11.449 65.656 1.00 93.31 94 VAL A C 1
ATOM 751 O O . VAL A 1 94 ? -20.811 11.642 66.863 1.00 93.31 94 VAL A O 1
ATOM 754 N N . VAL A 1 95 ? -19.512 11.212 65.083 1.00 93.94 95 VAL A N 1
ATOM 755 C CA . VAL A 1 95 ? -18.251 11.131 65.842 1.00 93.94 95 VAL A CA 1
ATOM 756 C C . VAL A 1 95 ? -17.691 12.510 66.160 1.00 93.94 95 VAL A C 1
ATOM 758 O O . VAL A 1 95 ? -17.154 12.723 67.245 1.00 93.94 95 VAL A O 1
ATOM 761 N N . PHE A 1 96 ? -17.841 13.443 65.228 1.00 89.31 96 PHE A N 1
ATOM 762 C CA . PHE A 1 96 ? -17.471 14.838 65.388 1.00 89.31 96 PHE A CA 1
ATOM 763 C C . PHE A 1 96 ? -18.743 15.671 65.264 1.00 89.31 96 PHE A C 1
ATOM 765 O O . PHE A 1 96 ? -18.942 16.316 64.233 1.00 89.31 96 PHE A O 1
ATOM 772 N N . PRO A 1 97 ? -19.635 15.647 66.273 1.00 75.00 97 PRO A N 1
ATOM 773 C CA . PRO A 1 97 ? -20.695 16.633 66.319 1.00 75.00 97 PRO A CA 1
ATOM 774 C C . PRO A 1 97 ? -19.988 17.983 66.328 1.00 75.00 97 PRO A C 1
ATOM 776 O O . PRO A 1 97 ? -19.235 18.280 67.259 1.00 75.00 97 PRO A O 1
ATOM 779 N N . GLU A 1 98 ? -20.140 18.737 65.238 1.00 61.88 98 GLU A N 1
ATOM 780 C CA . GLU A 1 98 ? -19.683 20.115 65.154 1.00 61.88 98 GLU A CA 1
ATOM 781 C C . GLU A 1 98 ? -20.101 20.786 66.456 1.00 61.88 98 GLU A C 1
ATOM 783 O O . GLU A 1 98 ? -21.288 20.900 66.765 1.00 61.88 98 GLU A O 1
ATOM 788 N N . ILE A 1 99 ? -19.107 21.161 67.260 1.00 59.56 99 ILE A N 1
ATOM 789 C CA . ILE A 1 99 ? -19.322 22.078 68.364 1.00 59.56 99 ILE A CA 1
ATOM 790 C C . ILE A 1 99 ? -19.892 23.312 67.670 1.00 59.56 99 ILE A C 1
ATOM 792 O O . ILE A 1 99 ? -19.182 23.865 66.827 1.00 59.56 99 ILE A O 1
ATOM 796 N N . PRO A 1 100 ? -21.149 23.714 67.932 1.00 57.22 100 PRO A N 1
ATOM 797 C CA . PRO A 1 100 ? -21.697 24.895 67.300 1.00 57.22 100 PRO A CA 1
ATOM 798 C C . PRO A 1 100 ? -20.782 26.049 67.687 1.00 57.22 100 PRO A C 1
ATOM 800 O O . PRO A 1 100 ? -20.725 26.458 68.849 1.00 57.22 100 PRO A O 1
ATOM 803 N N . THR A 1 101 ? -19.994 26.521 66.724 1.00 55.22 101 THR A N 1
ATOM 804 C CA . THR A 1 101 ? -19.229 27.747 66.859 1.00 55.22 101 THR A CA 1
ATOM 805 C C . THR A 1 101 ? -20.256 28.842 67.034 1.00 55.22 101 THR A C 1
ATOM 807 O O . THR A 1 101 ? -20.954 29.216 66.092 1.00 55.22 101 THR A O 1
ATOM 810 N N . ALA A 1 102 ? -20.389 29.269 68.286 1.00 49.66 102 ALA A N 1
ATOM 811 C CA . ALA A 1 102 ? -21.158 30.421 68.680 1.00 49.66 102 ALA A CA 1
ATOM 812 C C . ALA A 1 102 ? -20.845 31.593 67.747 1.00 49.66 102 ALA A C 1
ATOM 814 O O . ALA A 1 102 ? -19.689 31.862 67.414 1.00 49.66 102 ALA A O 1
ATOM 815 N N . GLU A 1 103 ? -21.907 32.289 67.360 1.00 60.91 103 GLU A N 1
ATOM 816 C CA . GLU A 1 103 ? -21.867 33.651 66.856 1.00 60.91 103 GLU A CA 1
ATOM 817 C C . GLU A 1 103 ? -20.841 34.470 67.652 1.00 60.91 103 GLU A C 1
ATOM 819 O O . GLU A 1 103 ? -20.966 34.605 68.865 1.00 60.91 103 GLU A O 1
ATOM 824 N N . THR A 1 104 ? -19.817 35.025 67.005 1.00 48.88 104 THR A N 1
ATOM 825 C CA . THR A 1 104 ? -19.199 36.283 67.454 1.00 48.88 104 THR A CA 1
ATOM 826 C C . THR A 1 104 ? -18.361 36.927 66.342 1.00 48.88 104 THR A C 1
ATOM 828 O O . THR A 1 104 ? -17.213 36.584 66.093 1.00 48.88 104 THR A O 1
ATOM 831 N N . LEU A 1 105 ? -18.997 37.944 65.761 1.00 52.53 105 LEU A N 1
ATOM 832 C CA . LEU A 1 105 ? -18.488 39.208 65.219 1.00 52.53 105 LEU A CA 1
ATOM 833 C C . LEU A 1 105 ? -17.792 39.317 63.840 1.00 52.53 105 LEU A C 1
ATOM 835 O O . LEU A 1 105 ? -16.898 38.547 63.495 1.00 52.53 105 LEU A O 1
ATOM 839 N N . PRO A 1 106 ? -18.126 40.401 63.097 1.00 61.69 106 PRO A N 1
ATOM 840 C CA . PRO A 1 106 ? -17.424 40.835 61.900 1.00 61.69 106 PRO A CA 1
ATOM 841 C C . PRO A 1 106 ? -16.168 41.621 62.295 1.00 61.69 106 PRO A C 1
ATOM 843 O O . PRO A 1 106 ? -16.255 42.758 62.756 1.00 61.69 106 PRO A O 1
ATOM 846 N N . THR A 1 107 ? -14.989 41.044 62.076 1.00 47.97 107 THR A N 1
ATOM 847 C CA . THR A 1 107 ? -13.731 41.798 62.133 1.00 47.97 107 THR A CA 1
ATOM 848 C C . THR A 1 107 ? -13.216 41.998 60.720 1.00 47.97 107 THR A C 1
ATOM 850 O O . THR A 1 107 ? -12.696 41.095 60.068 1.00 47.97 107 THR A O 1
ATOM 853 N N . SER A 1 108 ? -13.405 43.228 60.259 1.00 62.06 108 SER A N 1
ATOM 854 C CA . SER A 1 108 ? -12.715 43.850 59.141 1.00 62.06 108 SER A CA 1
ATOM 855 C C . SER A 1 108 ? -11.209 43.582 59.175 1.00 62.06 108 SER A C 1
ATOM 857 O O . SER A 1 108 ? -10.550 43.900 60.164 1.00 62.06 108 SER A O 1
ATOM 859 N N . SER A 1 109 ? -10.641 43.130 58.061 1.00 46.94 109 SER A N 1
ATOM 860 C CA . SER A 1 109 ? -9.275 43.509 57.704 1.00 46.94 109 SER A CA 1
ATOM 861 C C . SER A 1 109 ? -9.107 43.518 56.181 1.00 46.94 109 SER A C 1
ATOM 863 O O . SER A 1 109 ? -9.412 42.513 55.534 1.00 46.94 109 SER A O 1
ATOM 865 N N . PRO A 1 110 ? -8.661 44.641 55.594 1.00 64.44 110 PRO A N 1
ATOM 866 C CA . PRO A 1 110 ? -8.441 44.777 54.166 1.00 64.44 110 PRO A CA 1
ATOM 867 C C . PRO A 1 110 ? -6.961 44.575 53.850 1.00 64.44 110 PRO A C 1
ATOM 869 O O . PRO A 1 110 ? -6.175 45.421 54.238 1.00 64.44 110 PRO A O 1
ATOM 872 N N . TYR A 1 111 ? -6.564 43.554 53.086 1.00 52.06 111 TYR A N 1
ATOM 873 C CA . TYR A 1 111 ? -5.350 43.673 52.264 1.00 52.06 111 TYR A CA 1
ATOM 874 C C . TYR A 1 111 ? -5.428 42.815 50.993 1.00 52.06 111 TYR A C 1
ATOM 876 O O . TYR A 1 111 ? -5.762 41.632 51.070 1.00 52.06 111 TYR A O 1
ATOM 884 N N . PRO A 1 112 ? -5.099 43.392 49.820 1.00 63.31 112 PRO A N 1
ATOM 885 C CA . PRO A 1 112 ? -5.015 42.672 48.566 1.00 63.31 112 PRO A CA 1
ATOM 886 C C . PRO A 1 112 ? -3.598 42.113 48.420 1.00 63.31 112 PRO A C 1
ATOM 888 O O . PRO A 1 112 ? -2.641 42.869 48.271 1.00 63.31 112 PRO A O 1
ATOM 891 N N . PHE A 1 113 ? -3.453 40.792 48.415 1.00 51.12 113 PHE A N 1
ATOM 892 C CA . PHE A 1 113 ? -2.271 40.169 47.829 1.00 51.12 113 PHE A CA 1
ATOM 893 C C . PHE A 1 113 ? -2.690 39.390 46.593 1.00 51.12 113 PHE A C 1
ATOM 895 O O . PHE A 1 113 ? -3.208 38.279 46.644 1.00 51.12 113 PHE A O 1
ATOM 902 N N . SER A 1 114 ? -2.470 40.066 45.470 1.00 57.59 114 SER A N 1
ATOM 903 C CA . SER A 1 114 ? -2.303 39.473 44.156 1.00 57.59 114 SER A CA 1
ATOM 904 C C . SER A 1 114 ? -1.221 38.394 44.242 1.00 57.59 114 SER A C 1
ATOM 906 O O . SER A 1 114 ? -0.053 38.699 44.483 1.00 57.59 114 SER A O 1
ATOM 908 N N . ALA A 1 115 ? -1.615 37.137 44.068 1.00 53.69 115 ALA A N 1
ATOM 909 C CA . ALA A 1 115 ? -0.700 36.037 43.818 1.00 53.69 115 ALA A CA 1
ATOM 910 C C . ALA A 1 115 ? -1.176 35.315 42.556 1.00 53.69 115 ALA A C 1
ATOM 912 O O . ALA A 1 115 ? -2.195 34.626 42.541 1.00 53.69 115 ALA A O 1
ATOM 913 N N . SER A 1 116 ? -0.438 35.553 41.479 1.00 57.03 116 SER A N 1
ATOM 914 C CA . SER A 1 116 ? -0.598 34.941 40.167 1.00 57.03 116 SER A CA 1
ATOM 915 C C . SER A 1 116 ? -0.552 33.406 40.239 1.00 57.03 116 SER A C 1
ATOM 917 O O . SER A 1 116 ? 0.267 32.857 40.982 1.00 57.03 116 SER A O 1
ATOM 919 N N . PRO A 1 117 ? -1.338 32.686 39.421 1.00 56.38 117 PRO A N 1
ATOM 920 C CA . PRO A 1 117 ? -1.186 31.246 39.274 1.00 56.38 117 PRO A CA 1
ATOM 921 C C . PRO A 1 117 ? 0.057 30.938 38.426 1.00 56.38 117 PRO A C 1
ATOM 923 O O . PRO A 1 117 ? 0.084 31.169 37.218 1.00 56.38 117 PRO A O 1
ATOM 926 N N . VAL A 1 118 ? 1.099 30.390 39.055 1.00 52.06 118 VAL A N 1
ATOM 927 C CA . VAL A 1 118 ? 2.179 29.700 38.338 1.00 52.06 118 VAL A CA 1
ATOM 928 C C . VAL A 1 118 ? 1.644 28.340 37.900 1.00 52.06 118 VAL A C 1
ATOM 930 O O . VAL A 1 118 ? 1.600 27.383 38.673 1.00 52.06 118 VAL A O 1
ATOM 933 N N . SER A 1 119 ? 1.228 28.270 36.639 1.00 52.84 119 SER A N 1
ATOM 934 C CA . SER A 1 119 ? 0.959 27.027 35.926 1.00 52.84 119 SER A CA 1
ATOM 935 C C . SER A 1 119 ? 2.220 26.164 35.895 1.00 52.84 119 SER A C 1
ATOM 937 O O . SER A 1 119 ? 3.184 26.469 35.196 1.00 52.84 119 SER A O 1
ATOM 939 N N . LYS A 1 120 ? 2.211 25.057 36.640 1.00 52.06 120 LYS A N 1
ATOM 940 C CA . LYS A 1 120 ? 3.118 23.927 36.419 1.00 52.06 120 LYS A CA 1
ATOM 941 C C . LYS A 1 120 ? 2.411 22.933 35.503 1.00 52.06 120 LYS A C 1
ATOM 943 O O . LYS A 1 120 ? 1.552 22.191 35.963 1.00 52.06 120 LYS A O 1
ATOM 948 N N . SER A 1 121 ? 2.765 22.921 34.222 1.00 53.78 121 SER A N 1
ATOM 949 C CA . SER A 1 121 ? 2.477 21.796 33.327 1.00 53.78 121 SER A CA 1
ATOM 950 C C . SER A 1 121 ? 3.344 21.880 32.075 1.00 53.78 121 SER A C 1
ATOM 952 O O . SER A 1 121 ? 3.002 22.584 31.131 1.00 53.78 121 SER A O 1
ATOM 954 N N . ALA A 1 122 ? 4.440 21.128 32.069 1.00 49.88 122 ALA A N 1
ATOM 955 C CA . ALA A 1 122 ? 4.951 20.463 30.875 1.00 49.88 122 ALA A CA 1
ATOM 956 C C . ALA A 1 122 ? 5.956 19.399 31.330 1.00 49.88 122 ALA A C 1
ATOM 958 O O . ALA A 1 122 ? 7.086 19.701 31.707 1.00 49.88 122 ALA A O 1
ATOM 959 N N . SER A 1 123 ? 5.508 18.148 31.344 1.00 55.44 123 SER A N 1
ATOM 960 C CA . SER A 1 123 ? 6.377 16.981 31.461 1.00 55.44 123 SER A CA 1
ATOM 961 C C . SER A 1 123 ? 7.268 16.889 30.213 1.00 55.44 123 SER A C 1
ATOM 963 O O . SER A 1 123 ? 6.744 17.016 29.104 1.00 55.44 123 SER A O 1
ATOM 965 N N . PRO A 1 124 ? 8.583 16.647 30.340 1.00 52.72 124 PRO A N 1
ATOM 966 C CA . PRO A 1 124 ? 9.434 16.396 29.187 1.00 52.72 124 PRO A CA 1
ATOM 967 C C . PRO A 1 124 ? 9.195 14.977 28.650 1.00 52.72 124 PRO A C 1
ATOM 969 O O . PRO A 1 124 ? 9.265 13.990 29.390 1.00 52.72 124 PRO A O 1
ATOM 972 N N . LEU A 1 125 ? 8.921 14.883 27.344 1.00 50.00 125 LEU A N 1
ATOM 973 C CA . LEU A 1 125 ? 8.992 13.630 26.600 1.00 50.00 125 LEU A CA 1
ATOM 974 C C . LEU A 1 125 ? 10.415 13.072 26.708 1.00 50.00 125 LEU A C 1
ATOM 976 O O . LEU A 1 125 ? 11.383 13.718 26.310 1.00 50.00 125 LEU A O 1
ATOM 980 N N . HIS A 1 126 ? 10.518 11.854 27.227 1.00 41.91 126 HIS A N 1
ATOM 981 C CA . HIS A 1 126 ? 11.699 11.023 27.073 1.00 41.91 126 HIS A CA 1
ATOM 982 C C . HIS A 1 126 ? 11.655 10.407 25.673 1.00 41.91 126 HIS A C 1
ATOM 984 O O . HIS A 1 126 ? 10.816 9.551 25.397 1.00 41.91 126 HIS A O 1
ATOM 990 N N . SER A 1 127 ? 12.560 10.839 24.801 1.00 48.59 127 SER A N 1
ATOM 991 C CA . SER A 1 127 ? 12.940 10.090 23.603 1.00 48.59 127 SER A CA 1
ATOM 992 C C . SER A 1 127 ? 14.172 9.249 23.950 1.00 48.59 127 SER A C 1
ATOM 994 O O . SER A 1 127 ? 15.110 9.797 24.532 1.00 48.59 127 SER A O 1
ATOM 996 N N . PRO A 1 128 ? 14.222 7.947 23.627 1.00 55.44 128 PRO A N 1
ATOM 997 C CA . PRO A 1 128 ? 15.436 7.168 23.810 1.00 55.44 128 PRO A CA 1
ATOM 998 C C . PRO A 1 128 ? 16.477 7.568 22.756 1.00 55.44 128 PRO A C 1
ATOM 1000 O O . PRO A 1 128 ? 16.294 7.366 21.557 1.00 55.44 128 PRO A O 1
ATOM 1003 N N . THR A 1 129 ? 17.579 8.139 23.233 1.00 40.84 129 THR A N 1
ATOM 1004 C CA . THR A 1 129 ? 18.830 8.323 22.498 1.00 40.84 129 THR A CA 1
ATOM 1005 C C . THR A 1 129 ? 19.424 6.949 22.193 1.00 40.84 129 THR A C 1
ATOM 1007 O O . THR A 1 129 ? 19.824 6.227 23.104 1.00 40.84 129 THR A O 1
ATOM 1010 N N . VAL A 1 130 ? 19.479 6.576 20.915 1.00 46.00 130 VAL A N 1
ATOM 1011 C CA . VAL A 1 130 ? 20.293 5.447 20.455 1.00 46.00 130 VAL A CA 1
ATOM 1012 C C . VAL A 1 130 ? 21.731 5.946 20.365 1.00 46.00 130 VAL A C 1
ATOM 1014 O O . VAL A 1 130 ? 22.084 6.687 19.450 1.00 46.00 130 VAL A O 1
ATOM 1017 N N . SER A 1 131 ? 22.547 5.576 21.347 1.00 41.12 131 SER A N 1
ATOM 1018 C CA . SER A 1 131 ? 24.000 5.694 21.273 1.00 41.12 131 SER A CA 1
ATOM 1019 C C . SER A 1 131 ? 24.521 4.637 20.303 1.00 41.12 131 SER A C 1
ATOM 1021 O O . SER A 1 131 ? 24.319 3.445 20.533 1.00 41.12 131 SER A O 1
ATOM 1023 N N . LEU A 1 132 ? 25.177 5.063 19.224 1.00 42.94 132 LEU A N 1
ATOM 1024 C CA . LEU A 1 132 ? 26.006 4.185 18.405 1.00 42.94 132 LEU A CA 1
ATOM 1025 C C . LEU A 1 132 ? 27.465 4.571 18.635 1.00 42.94 132 LEU A C 1
ATOM 1027 O O . LEU A 1 132 ? 27.929 5.619 18.186 1.00 42.94 132 LEU A O 1
ATOM 1031 N N . ASP A 1 133 ? 28.146 3.711 19.386 1.00 37.62 133 ASP A N 1
ATOM 1032 C CA . ASP A 1 133 ? 29.591 3.693 19.549 1.00 37.62 133 ASP A CA 1
ATOM 1033 C C . ASP A 1 133 ? 30.263 3.535 18.179 1.00 37.62 133 ASP A C 1
ATOM 1035 O O . ASP A 1 133 ? 30.030 2.565 17.456 1.00 37.62 133 ASP A O 1
ATOM 1039 N N . GLY A 1 134 ? 31.103 4.501 17.815 1.00 47.75 134 GLY A N 1
ATOM 1040 C CA . GLY A 1 134 ? 31.984 4.408 16.657 1.00 47.75 134 GLY A CA 1
ATOM 1041 C C . GLY A 1 134 ? 33.375 3.934 17.083 1.00 47.75 134 GLY A C 1
ATOM 1042 O O . GLY A 1 134 ? 33.993 4.596 17.921 1.00 47.75 134 GLY A O 1
ATOM 1043 N N . PRO A 1 135 ? 33.919 2.841 16.518 1.00 50.56 135 PRO A N 1
ATOM 1044 C CA . PRO A 1 135 ? 35.314 2.499 16.721 1.00 50.56 135 PRO A CA 1
ATOM 1045 C C . PRO A 1 135 ? 36.208 3.225 15.705 1.00 50.56 135 PRO A C 1
ATOM 1047 O O . PRO A 1 135 ? 36.100 3.055 14.494 1.00 50.56 135 PRO A O 1
ATOM 1050 N N . LEU A 1 136 ? 37.080 4.058 16.272 1.00 42.94 136 LEU A N 1
ATOM 1051 C CA . LEU A 1 136 ? 38.490 4.284 15.945 1.00 42.94 136 LEU A CA 1
ATOM 1052 C C . LEU A 1 136 ? 38.971 3.810 14.554 1.00 42.94 136 LEU A C 1
ATOM 1054 O O . LEU A 1 136 ? 39.266 2.635 14.340 1.00 42.94 136 LEU A O 1
ATOM 1058 N N . VAL A 1 137 ? 39.149 4.765 13.638 1.00 46.12 137 VAL A N 1
ATOM 1059 C CA . VAL A 1 137 ? 39.902 4.582 12.390 1.00 46.12 137 VAL A CA 1
ATOM 1060 C C . VAL A 1 137 ? 41.394 4.726 12.699 1.00 46.12 137 VAL A C 1
ATOM 1062 O O . VAL A 1 137 ? 41.857 5.800 13.077 1.00 46.12 137 VAL A O 1
ATOM 1065 N N . THR A 1 138 ? 42.147 3.638 12.541 1.00 42.69 138 THR A N 1
ATOM 1066 C CA . THR A 1 138 ? 43.612 3.650 12.476 1.00 42.69 138 THR A CA 1
ATOM 1067 C C . THR A 1 138 ? 44.030 3.832 11.020 1.00 42.69 138 THR A C 1
ATOM 1069 O O . THR A 1 138 ? 43.796 2.963 10.184 1.00 42.69 138 THR A O 1
ATOM 1072 N N . GLU A 1 139 ? 44.644 4.973 10.721 1.00 49.09 139 GLU A N 1
ATOM 1073 C CA . GLU A 1 139 ? 45.395 5.192 9.486 1.00 49.09 139 GLU A CA 1
ATOM 1074 C C . GLU A 1 139 ? 46.683 4.358 9.485 1.00 49.09 139 GLU A C 1
ATOM 1076 O O . GLU A 1 139 ? 47.407 4.372 10.479 1.00 49.09 139 GLU A O 1
ATOM 1081 N N . GLN A 1 140 ? 47.009 3.705 8.362 1.00 44.41 140 GLN A N 1
ATOM 1082 C CA . GLN A 1 140 ? 48.344 3.759 7.741 1.00 44.41 140 GLN A CA 1
ATOM 1083 C C . GLN A 1 140 ? 48.382 3.076 6.350 1.00 44.41 140 GLN A C 1
ATOM 1085 O O . GLN A 1 140 ? 47.464 2.328 6.015 1.00 44.41 140 GLN A O 1
ATOM 1090 N N . PRO A 1 141 ? 49.395 3.383 5.503 1.00 57.06 141 PRO A N 1
ATOM 1091 C CA . PRO A 1 141 ? 49.217 3.510 4.057 1.00 57.06 141 PRO A CA 1
ATOM 1092 C C . PRO A 1 141 ? 50.057 2.544 3.191 1.00 57.06 141 PRO A C 1
ATOM 1094 O O . PRO A 1 141 ? 50.960 1.867 3.667 1.00 57.06 141 PRO A O 1
ATOM 1097 N N . ALA A 1 142 ? 49.810 2.664 1.879 1.00 46.81 142 ALA A N 1
ATOM 1098 C CA . ALA A 1 142 ? 50.683 2.380 0.730 1.00 46.81 142 ALA A CA 1
ATOM 1099 C C . ALA A 1 142 ? 50.930 0.915 0.314 1.00 46.81 142 ALA A C 1
ATOM 1101 O O . ALA A 1 142 ? 51.348 0.073 1.096 1.00 46.81 142 ALA A O 1
ATOM 1102 N N . GLY A 1 143 ? 50.778 0.659 -0.992 1.00 36.47 143 GLY A N 1
ATOM 1103 C CA . GLY A 1 143 ? 51.269 -0.562 -1.632 1.00 36.47 143 GLY A CA 1
ATOM 1104 C C . GLY A 1 143 ? 50.669 -0.813 -3.012 1.00 36.47 143 GLY A C 1
ATOM 1105 O O . GLY A 1 143 ? 49.631 -1.445 -3.139 1.00 36.47 143 GLY A O 1
ATOM 1106 N N . VAL A 1 144 ? 51.329 -0.288 -4.039 1.00 56.00 144 VAL A N 1
ATOM 1107 C CA . VAL A 1 144 ? 51.124 -0.579 -5.466 1.00 56.00 144 VAL A CA 1
ATOM 1108 C C . VAL A 1 144 ? 51.415 -2.060 -5.743 1.00 56.00 144 VAL A C 1
ATOM 1110 O O . VAL A 1 144 ? 52.472 -2.498 -5.316 1.00 56.00 144 VAL A O 1
ATOM 1113 N N . GLU A 1 145 ? 50.555 -2.785 -6.484 1.00 41.53 145 GLU A N 1
ATOM 1114 C CA . GLU A 1 145 ? 50.967 -3.747 -7.538 1.00 41.53 145 GLU A CA 1
ATOM 1115 C C . GLU A 1 145 ? 49.795 -4.411 -8.314 1.00 41.53 145 GLU A C 1
ATOM 1117 O O . GLU A 1 145 ? 48.997 -5.182 -7.798 1.00 41.53 145 GLU A O 1
ATOM 1122 N N . THR A 1 146 ? 49.692 -4.032 -9.591 1.00 46.38 146 THR A N 1
ATOM 1123 C CA . THR A 1 146 ? 49.727 -4.859 -10.816 1.00 46.38 146 THR A CA 1
ATOM 1124 C C . THR A 1 146 ? 49.058 -6.260 -10.885 1.00 46.38 146 THR A C 1
ATOM 1126 O O . THR A 1 146 ? 49.596 -7.250 -10.415 1.00 46.38 146 THR A O 1
ATOM 1129 N N . ASN A 1 147 ? 47.985 -6.329 -11.696 1.00 48.78 147 ASN A N 1
ATOM 1130 C CA . ASN A 1 147 ? 47.534 -7.400 -12.622 1.00 48.78 147 ASN A CA 1
ATOM 1131 C C . ASN A 1 147 ? 47.297 -8.857 -12.151 1.00 48.78 147 ASN A C 1
ATOM 1133 O O . ASN A 1 147 ? 48.212 -9.670 -12.168 1.00 48.78 147 ASN A O 1
ATOM 1137 N N . THR A 1 148 ? 46.014 -9.247 -12.045 1.00 47.84 148 THR A N 1
ATOM 1138 C CA . THR A 1 148 ? 45.486 -10.555 -12.526 1.00 47.84 148 THR A CA 1
ATOM 1139 C C . THR A 1 148 ? 43.957 -10.476 -12.715 1.00 47.84 148 THR A C 1
ATOM 1141 O O . THR A 1 148 ? 43.304 -9.906 -11.843 1.00 47.84 148 THR A O 1
ATOM 1144 N N . PRO A 1 149 ? 43.338 -11.014 -13.792 1.00 58.78 149 PRO A N 1
ATOM 1145 C CA . PRO A 1 149 ? 41.884 -11.077 -13.898 1.00 58.78 149 PRO A CA 1
ATOM 1146 C C . PRO A 1 149 ? 41.376 -12.499 -13.612 1.00 58.78 149 PRO A C 1
ATOM 1148 O O . PRO A 1 149 ? 41.413 -13.357 -14.489 1.00 58.78 149 PRO A O 1
ATOM 1151 N N . GLU A 1 150 ? 40.831 -12.730 -12.416 1.00 46.59 150 GLU A N 1
ATOM 1152 C CA . GLU A 1 150 ? 39.954 -13.876 -12.145 1.00 46.59 150 GLU A CA 1
ATOM 1153 C C . GLU A 1 150 ? 38.678 -13.451 -11.396 1.00 46.59 150 GLU A C 1
ATOM 1155 O O . GLU A 1 150 ? 38.708 -12.845 -10.334 1.00 46.59 150 GLU A O 1
ATOM 1160 N N . PHE A 1 151 ? 37.560 -13.742 -12.065 1.00 45.84 151 PHE A N 1
ATOM 1161 C CA . PHE A 1 151 ? 36.222 -14.145 -11.616 1.00 45.84 151 PHE A CA 1
ATOM 1162 C C . PHE A 1 151 ? 35.665 -13.799 -10.206 1.00 45.84 151 PHE A C 1
ATOM 1164 O O . PHE A 1 151 ? 36.189 -14.246 -9.194 1.00 45.84 151 PHE A O 1
ATOM 1171 N N . ARG A 1 152 ? 34.415 -13.267 -10.238 1.00 40.25 152 ARG A N 1
ATOM 1172 C CA . ARG A 1 152 ? 33.341 -13.194 -9.196 1.00 40.25 152 ARG A CA 1
ATOM 1173 C C . ARG A 1 152 ? 33.564 -12.159 -8.079 1.00 40.25 152 ARG A C 1
ATOM 1175 O O . ARG A 1 152 ? 34.652 -12.072 -7.549 1.00 40.25 152 ARG A O 1
ATOM 1182 N N . THR A 1 153 ? 32.616 -11.317 -7.658 1.00 44.22 153 THR A N 1
ATOM 1183 C CA . THR A 1 153 ? 31.131 -11.226 -7.687 1.00 44.22 153 THR A CA 1
ATOM 1184 C C . THR A 1 153 ? 30.733 -9.743 -7.498 1.00 44.22 153 THR A C 1
ATOM 1186 O O . THR A 1 153 ? 31.487 -9.033 -6.836 1.00 44.22 153 THR A O 1
ATOM 1189 N N . PRO A 1 154 ? 29.571 -9.245 -7.971 1.00 46.88 154 PRO A N 1
ATOM 1190 C CA . PRO A 1 154 ? 29.045 -7.954 -7.526 1.00 46.88 154 PRO A CA 1
ATOM 1191 C C . PRO A 1 154 ? 27.966 -8.132 -6.445 1.00 46.88 154 PRO A C 1
ATOM 1193 O O . PRO A 1 154 ? 26.918 -8.715 -6.711 1.00 46.88 154 PRO A O 1
ATOM 1196 N N . ASP A 1 155 ? 28.239 -7.583 -5.263 1.00 45.97 155 ASP A N 1
ATOM 1197 C CA . ASP A 1 155 ? 27.294 -7.329 -4.166 1.00 45.97 155 ASP A CA 1
ATOM 1198 C C . ASP A 1 155 ? 27.247 -5.802 -3.878 1.00 45.97 155 ASP A C 1
ATOM 1200 O O . ASP A 1 155 ? 28.034 -5.049 -4.463 1.00 45.97 155 ASP A O 1
ATOM 1204 N N . PRO A 1 156 ? 26.272 -5.304 -3.094 1.00 51.75 156 PRO A N 1
ATOM 1205 C CA . PRO A 1 156 ? 25.399 -4.197 -3.482 1.00 51.75 156 PRO A CA 1
ATOM 1206 C C . PRO A 1 156 ? 25.924 -2.805 -3.104 1.00 51.75 156 PRO A C 1
ATOM 1208 O O . PRO A 1 156 ? 26.473 -2.585 -2.029 1.00 51.75 156 PRO A O 1
ATOM 1211 N N . VAL A 1 157 ? 25.675 -1.835 -3.985 1.00 46.75 157 VAL A N 1
ATOM 1212 C CA . VAL A 1 157 ? 25.888 -0.404 -3.736 1.00 46.75 157 VAL A CA 1
ATOM 1213 C C . VAL A 1 157 ? 24.653 0.204 -3.073 1.00 46.75 157 VAL A C 1
ATOM 1215 O O . VAL A 1 157 ? 23.573 0.208 -3.659 1.00 46.75 157 VAL A O 1
ATOM 1218 N N . SER A 1 158 ? 24.846 0.716 -1.857 1.00 47.56 158 SER A N 1
ATOM 1219 C CA . SER A 1 158 ? 23.900 1.574 -1.145 1.00 47.56 158 SER A CA 1
ATOM 1220 C C . SER A 1 158 ? 24.026 3.032 -1.584 1.00 47.56 158 SER A C 1
ATOM 1222 O O . SER A 1 158 ? 25.099 3.513 -1.954 1.00 47.56 158 SER A O 1
ATOM 1224 N N . ASP A 1 159 ? 22.880 3.696 -1.514 1.00 38.62 159 ASP A N 1
ATOM 1225 C CA . ASP A 1 159 ? 22.545 5.006 -2.047 1.00 38.62 159 ASP A CA 1
ATOM 1226 C C . ASP A 1 159 ? 23.317 6.187 -1.436 1.00 38.62 159 ASP A C 1
ATOM 1228 O O . ASP A 1 159 ? 23.500 6.302 -0.224 1.00 38.62 159 ASP A O 1
ATOM 1232 N N . LEU A 1 160 ? 23.684 7.130 -2.308 1.00 60.16 160 LEU A N 1
ATOM 1233 C CA . LEU A 1 160 ? 24.068 8.498 -1.962 1.00 60.16 160 LEU A CA 1
ATOM 1234 C C . LEU A 1 160 ? 22.839 9.416 -2.106 1.00 60.16 160 LEU A C 1
ATOM 1236 O O . LEU A 1 160 ? 22.137 9.315 -3.115 1.00 60.16 160 LEU A O 1
ATOM 1240 N N . PRO A 1 161 ? 22.592 10.369 -1.190 1.00 52.75 161 PRO A N 1
ATOM 1241 C CA . PRO A 1 161 ? 21.578 11.393 -1.399 1.00 52.75 161 PRO A CA 1
ATOM 1242 C C . PRO A 1 161 ? 22.128 12.494 -2.318 1.00 52.75 161 PRO A C 1
ATOM 1244 O O . PRO A 1 161 ? 23.012 13.264 -1.944 1.00 52.75 161 PRO A O 1
ATOM 1247 N N . ILE A 1 162 ? 21.591 12.580 -3.537 1.00 46.25 162 ILE A N 1
ATOM 1248 C CA . ILE A 1 162 ? 21.812 13.722 -4.430 1.00 46.25 162 ILE A CA 1
ATOM 1249 C C . ILE A 1 162 ? 20.923 14.874 -3.959 1.00 46.25 162 ILE A C 1
ATOM 1251 O O . ILE A 1 162 ? 19.699 14.771 -3.925 1.00 46.25 162 ILE A O 1
ATOM 1255 N N . SER A 1 163 ? 21.572 15.980 -3.603 1.00 44.03 163 SER A N 1
ATOM 1256 C CA . SER A 1 163 ? 20.952 17.262 -3.285 1.00 44.03 163 SER A CA 1
ATOM 1257 C C . SER A 1 163 ? 20.260 17.840 -4.525 1.00 44.03 163 SER A C 1
ATOM 1259 O O . SER A 1 163 ? 20.919 18.278 -5.467 1.00 44.03 163 SER A O 1
ATOM 1261 N N . THR A 1 164 ? 18.927 17.832 -4.534 1.00 52.12 164 THR A N 1
ATOM 1262 C CA . THR A 1 164 ? 18.089 18.530 -5.517 1.00 52.12 164 THR A CA 1
ATOM 1263 C C . THR A 1 164 ? 17.666 19.886 -4.967 1.00 52.12 164 THR A C 1
ATOM 1265 O O . THR A 1 164 ? 16.562 20.044 -4.448 1.00 52.12 164 THR A O 1
ATOM 1268 N N . GLN A 1 165 ? 18.534 20.879 -5.095 1.00 49.28 165 GLN A N 1
ATOM 1269 C CA . GLN A 1 165 ? 18.129 22.281 -5.134 1.00 49.28 165 GLN A CA 1
ATOM 1270 C C . GLN A 1 165 ? 18.936 22.946 -6.250 1.00 49.28 165 GLN A C 1
ATOM 1272 O O . GLN A 1 165 ? 20.117 22.654 -6.383 1.00 49.28 165 GLN A O 1
ATOM 1277 N N . GLU A 1 166 ? 18.284 23.805 -7.042 1.00 49.75 166 GLU A N 1
ATOM 1278 C CA . GLU A 1 166 ? 18.851 24.597 -8.155 1.00 49.75 166 GLU A CA 1
ATOM 1279 C C . GLU A 1 166 ? 18.835 23.954 -9.563 1.00 49.75 166 GLU A C 1
ATOM 1281 O O . GLU A 1 166 ? 19.862 23.859 -10.227 1.00 49.75 166 GLU A O 1
ATOM 1286 N N . LEU A 1 167 ? 17.660 23.594 -10.104 1.00 49.31 167 LEU A N 1
ATOM 1287 C CA . LEU A 1 167 ? 17.492 23.559 -11.572 1.00 49.31 167 LEU A CA 1
ATOM 1288 C C . LEU A 1 167 ? 16.051 23.839 -12.030 1.00 49.31 167 LEU A C 1
ATOM 1290 O O . LEU A 1 167 ? 15.471 23.094 -12.810 1.00 49.31 167 LEU A O 1
ATOM 1294 N N . ASN A 1 168 ? 15.458 24.928 -11.537 1.00 49.88 168 ASN A N 1
ATOM 1295 C CA . ASN A 1 168 ? 14.060 25.285 -11.808 1.00 49.88 168 ASN A CA 1
ATOM 1296 C C . ASN A 1 168 ? 13.900 26.580 -12.626 1.00 49.88 168 ASN A C 1
ATOM 1298 O O . ASN A 1 168 ? 12.997 27.368 -12.358 1.00 49.88 168 ASN A O 1
ATOM 1302 N N . LYS A 1 169 ? 14.782 26.859 -13.604 1.00 47.78 169 LYS A N 1
ATOM 1303 C CA . LYS A 1 169 ? 14.697 28.147 -14.327 1.00 47.78 169 LYS A CA 1
ATOM 1304 C C . LYS A 1 169 ? 14.859 28.193 -15.843 1.00 47.78 169 LYS A C 1
ATOM 1306 O O . LYS A 1 169 ? 14.661 29.274 -16.380 1.00 47.78 169 LYS A O 1
ATOM 1311 N N . TYR A 1 170 ? 15.123 27.099 -16.559 1.00 51.88 170 TYR A N 1
ATOM 1312 C CA . TYR A 1 170 ? 15.251 27.182 -18.025 1.00 51.88 170 TYR A CA 1
ATOM 1313 C C . TYR A 1 170 ? 14.881 25.886 -18.750 1.00 51.88 170 TYR A C 1
ATOM 1315 O O . TYR A 1 170 ? 15.774 25.192 -19.211 1.00 51.88 170 TYR A O 1
ATOM 1323 N N . VAL A 1 171 ? 13.588 25.576 -18.910 1.00 49.12 171 VAL A N 1
ATOM 1324 C CA . VAL A 1 171 ? 13.120 24.730 -20.030 1.00 49.12 171 VAL A CA 1
ATOM 1325 C C . VAL A 1 171 ? 11.697 25.139 -20.431 1.00 49.12 171 VAL A C 1
ATOM 1327 O O . VAL A 1 171 ? 10.723 24.443 -20.180 1.00 49.12 171 VAL A O 1
ATOM 1330 N N . THR A 1 172 ? 11.568 26.294 -21.075 1.00 51.00 172 THR A N 1
ATOM 1331 C CA . THR A 1 172 ? 10.462 26.578 -22.005 1.00 51.00 172 THR A CA 1
ATOM 1332 C C . THR A 1 172 ? 11.053 26.658 -23.407 1.00 51.00 172 THR A C 1
ATOM 1334 O O . THR A 1 172 ? 11.069 27.700 -24.053 1.00 51.00 172 THR A O 1
ATOM 1337 N N . SER A 1 173 ? 11.618 25.542 -23.867 1.00 53.44 173 SER A N 1
ATOM 1338 C CA . SER A 1 173 ? 11.910 25.323 -25.284 1.00 53.44 173 SER A CA 1
ATOM 1339 C C . SER A 1 173 ? 10.762 24.509 -25.890 1.00 53.44 173 SER A C 1
ATOM 1341 O O . SER A 1 173 ? 10.399 23.491 -25.301 1.00 53.44 173 SER A O 1
ATOM 1343 N N . PRO A 1 174 ? 10.205 24.899 -27.047 1.00 55.84 174 PRO A N 1
ATOM 1344 C CA . PRO A 1 174 ? 9.039 24.244 -27.648 1.00 55.84 174 PRO A CA 1
ATOM 1345 C C . PRO A 1 174 ? 9.294 22.825 -28.195 1.00 55.84 174 PRO A C 1
ATOM 1347 O O . PRO A 1 174 ? 8.351 22.183 -28.643 1.00 55.84 174 PRO A O 1
ATOM 1350 N N . ASP A 1 175 ? 10.518 22.298 -28.109 1.00 57.47 175 ASP A N 1
ATOM 1351 C CA . ASP A 1 175 ? 10.860 20.943 -28.553 1.00 57.47 175 ASP A CA 1
ATOM 1352 C C . ASP A 1 175 ? 10.868 19.951 -27.382 1.00 57.47 175 ASP A C 1
ATOM 1354 O O . ASP A 1 175 ? 11.901 19.399 -26.990 1.00 57.47 175 ASP A O 1
ATOM 1358 N N . CYS A 1 176 ? 9.694 19.706 -26.802 1.00 66.12 176 CYS A N 1
ATOM 1359 C CA . CYS A 1 176 ? 9.519 18.564 -25.912 1.00 66.12 176 CYS A CA 1
ATOM 1360 C C . CYS A 1 176 ? 9.630 17.275 -26.753 1.00 66.12 176 CYS A C 1
ATOM 1362 O O . CYS A 1 176 ? 9.020 17.158 -27.812 1.00 66.12 176 CYS A O 1
ATOM 1364 N N . CYS A 1 177 ? 10.459 16.320 -26.326 1.00 69.25 177 CYS A N 1
ATOM 1365 C CA . CYS A 1 177 ? 10.628 15.002 -26.962 1.00 69.25 177 CYS A CA 1
ATOM 1366 C C . CYS A 1 177 ? 11.278 14.954 -28.365 1.00 69.25 177 CYS A C 1
ATOM 1368 O O . CYS A 1 177 ? 11.103 13.966 -29.084 1.00 69.25 177 CYS A O 1
ATOM 1370 N N . GLY A 1 178 ? 12.076 15.956 -28.757 1.00 62.00 178 GLY A N 1
ATOM 1371 C CA . GLY A 1 178 ? 12.941 15.865 -29.948 1.00 62.00 178 GLY A CA 1
ATOM 1372 C C . GLY A 1 178 ? 12.201 15.574 -31.263 1.00 62.00 178 GLY A C 1
ATOM 1373 O O . GLY A 1 178 ? 12.757 14.911 -32.139 1.00 62.00 178 GLY A O 1
ATOM 1374 N N . GLY A 1 179 ? 10.939 16.006 -31.373 1.00 63.25 179 GLY A N 1
ATOM 1375 C CA . GLY A 1 179 ? 10.099 15.852 -32.567 1.00 63.25 179 GLY A CA 1
ATOM 1376 C C . GLY A 1 179 ? 9.518 14.451 -32.803 1.00 63.25 179 GLY A C 1
ATOM 1377 O O . GLY A 1 179 ? 8.907 14.228 -33.844 1.00 63.25 179 GLY A O 1
ATOM 1378 N N . PHE A 1 180 ? 9.700 13.499 -31.879 1.00 61.69 180 PHE A N 1
ATOM 1379 C CA . PHE A 1 180 ? 9.128 12.147 -32.006 1.00 61.69 180 PHE A CA 1
ATOM 1380 C C . PHE A 1 180 ? 7.717 12.011 -31.429 1.00 61.69 180 PHE A C 1
ATOM 1382 O O . PHE A 1 180 ? 6.988 11.103 -31.822 1.00 61.69 180 PHE A O 1
ATOM 1389 N N . LEU A 1 181 ? 7.347 12.886 -30.498 1.00 62.06 181 LEU A N 1
ATOM 1390 C CA . LEU A 1 181 ? 6.027 12.944 -29.881 1.00 62.06 181 LEU A CA 1
ATOM 1391 C C . LEU A 1 181 ? 5.559 14.395 -29.941 1.00 62.06 181 LEU A C 1
ATOM 1393 O O . LEU A 1 181 ? 6.283 15.286 -29.500 1.00 62.06 181 LEU A O 1
ATOM 1397 N N . ASP A 1 182 ? 4.378 14.624 -30.513 1.00 70.12 182 ASP A N 1
ATOM 1398 C CA . ASP A 1 182 ? 3.738 15.935 -30.478 1.00 70.12 182 ASP A CA 1
ATOM 1399 C C . ASP A 1 182 ? 3.093 16.110 -29.101 1.00 70.12 182 ASP A C 1
ATOM 1401 O O . ASP A 1 182 ? 2.017 15.590 -28.817 1.00 70.12 182 ASP A O 1
ATOM 1405 N N . CYS A 1 183 ? 3.811 16.773 -28.199 1.00 70.75 183 CYS A N 1
ATOM 1406 C CA . CYS A 1 183 ? 3.352 17.006 -26.832 1.00 70.75 183 CYS A CA 1
ATOM 1407 C C . CYS A 1 183 ? 2.356 18.172 -26.725 1.00 70.75 183 CYS A C 1
ATOM 1409 O O . CYS A 1 183 ? 1.996 18.539 -25.608 1.00 70.75 183 CYS A O 1
ATOM 1411 N N . ARG A 1 184 ? 1.927 18.776 -27.845 1.00 67.50 184 ARG A N 1
ATOM 1412 C CA . A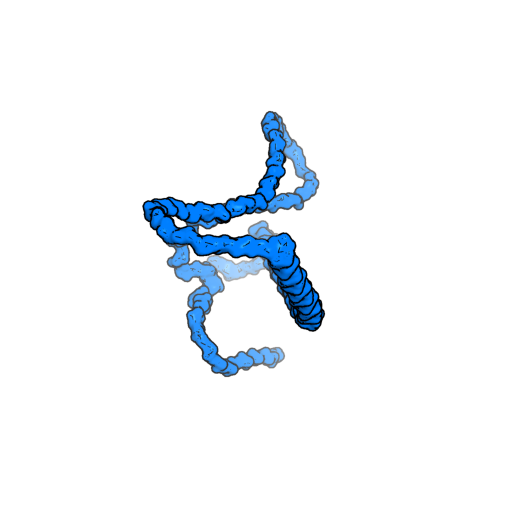RG A 1 184 ? 0.983 19.906 -27.825 1.00 67.50 184 ARG A CA 1
ATOM 1413 C C . ARG A 1 184 ? -0.417 19.532 -27.339 1.00 67.50 184 ARG A C 1
ATOM 1415 O O . ARG A 1 184 ? -1.050 20.380 -26.726 1.00 67.50 184 ARG A O 1
ATOM 1422 N N . ASP A 1 185 ? -0.836 18.281 -27.517 1.00 61.66 185 ASP A N 1
ATOM 1423 C CA . ASP A 1 185 ? -2.172 17.801 -27.118 1.00 61.66 185 ASP A CA 1
ATOM 1424 C C . ASP A 1 185 ? -2.185 17.038 -25.779 1.00 61.66 185 ASP A C 1
ATOM 1426 O O . ASP A 1 185 ? -3.202 16.473 -25.392 1.00 61.66 185 ASP A O 1
ATOM 1430 N N . MET A 1 186 ? -1.056 16.990 -25.063 1.00 59.03 186 MET A N 1
ATOM 1431 C CA . MET A 1 186 ? -0.934 16.295 -23.771 1.00 59.03 186 MET A CA 1
ATOM 1432 C C . MET A 1 186 ? -0.968 17.233 -22.559 1.00 59.03 186 MET A C 1
ATOM 1434 O O . MET A 1 186 ? -0.668 16.813 -21.443 1.00 59.03 186 MET A O 1
ATOM 1438 N N . VAL A 1 187 ? -1.292 18.510 -22.759 1.00 64.19 187 VAL A N 1
ATOM 1439 C CA . VAL A 1 187 ? -1.607 19.383 -21.630 1.00 64.19 187 VAL A CA 1
ATOM 1440 C C . VAL A 1 187 ? -3.010 19.000 -21.185 1.00 64.19 187 VAL A C 1
ATOM 1442 O O . VAL A 1 187 ? -3.977 19.327 -21.867 1.00 64.19 187 VAL A O 1
ATOM 1445 N N . ASP A 1 188 ? -3.095 18.247 -20.090 1.00 53.22 188 ASP A N 1
ATOM 1446 C CA . ASP A 1 188 ? -4.358 17.902 -19.449 1.00 53.22 188 ASP A CA 1
ATOM 1447 C C . ASP A 1 188 ? -5.131 19.202 -19.178 1.00 53.22 188 ASP A C 1
ATOM 1449 O O . ASP A 1 188 ? -4.751 20.014 -18.332 1.00 53.22 188 ASP A O 1
ATOM 1453 N N . GLU A 1 189 ? -6.200 19.436 -19.944 1.00 52.81 189 GLU A N 1
ATOM 1454 C CA . GLU A 1 189 ? -7.201 20.438 -19.606 1.00 52.81 189 GLU A CA 1
ATOM 1455 C C . GLU A 1 189 ? -7.891 19.953 -18.331 1.00 52.81 189 GLU A C 1
ATOM 1457 O O . GLU A 1 189 ? -8.864 19.198 -18.354 1.00 52.81 189 GLU A O 1
ATOM 1462 N N . GLU A 1 190 ? -7.349 20.375 -17.193 1.00 60.75 190 GLU A N 1
ATOM 1463 C CA . GLU A 1 190 ? -8.004 20.308 -15.896 1.00 60.75 190 GLU A CA 1
ATOM 1464 C C . GLU A 1 190 ? -9.222 21.245 -15.915 1.00 60.75 190 GLU A C 1
ATOM 1466 O O . GLU A 1 190 ? -9.211 22.337 -15.351 1.00 60.75 190 GLU A O 1
ATOM 1471 N N . HIS A 1 191 ? -10.284 20.835 -16.606 1.00 46.47 191 HIS A N 1
ATOM 1472 C CA . HIS A 1 191 ? -11.588 21.464 -16.514 1.00 46.47 191 HIS A CA 1
ATOM 1473 C C . HIS A 1 191 ? -12.638 20.444 -16.091 1.00 46.47 191 HIS A C 1
ATOM 1475 O O . HIS A 1 191 ? -12.917 19.440 -16.743 1.00 46.47 191 HIS A O 1
ATOM 1481 N N . GLU A 1 192 ? -13.198 20.761 -14.931 1.00 56.00 192 GLU A N 1
ATOM 1482 C CA . GLU A 1 192 ? -14.458 20.302 -14.386 1.00 56.00 192 GLU A CA 1
ATOM 1483 C C . GLU A 1 192 ? -15.489 19.912 -15.461 1.00 56.00 192 GLU A C 1
ATOM 1485 O O . GLU A 1 192 ? -15.711 20.648 -16.420 1.00 56.00 192 GLU A O 1
ATOM 1490 N N . ILE A 1 193 ? -16.212 18.812 -15.225 1.00 48.16 193 ILE A N 1
ATOM 1491 C CA . ILE A 1 193 ? -17.683 18.779 -15.096 1.00 48.16 193 ILE A CA 1
ATOM 1492 C C . ILE A 1 193 ? -18.199 17.360 -15.370 1.00 48.16 193 ILE A C 1
ATOM 1494 O O . ILE A 1 193 ? -18.101 16.793 -16.456 1.00 48.16 193 ILE A O 1
ATOM 1498 N N . PHE A 1 194 ? -18.857 16.826 -14.343 1.00 53.22 194 PHE A N 1
ATOM 1499 C CA . PHE A 1 194 ? -19.984 15.910 -14.453 1.00 53.22 194 PHE A CA 1
ATOM 1500 C C . PHE A 1 194 ? -20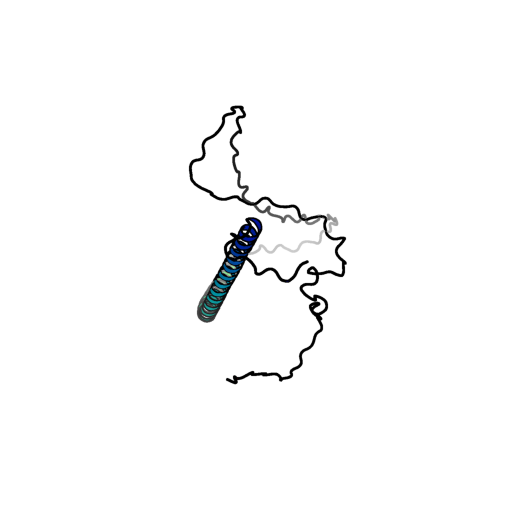.882 16.235 -15.662 1.00 53.22 194 PHE A C 1
ATOM 1502 O O . PHE A 1 194 ? -21.707 17.141 -15.577 1.00 53.22 194 PHE A O 1
ATOM 1509 N N . SER A 1 195 ? -20.831 15.454 -16.741 1.00 47.84 195 SER A N 1
ATOM 1510 C CA . SER A 1 195 ? -22.041 15.050 -17.474 1.00 47.84 195 SER A CA 1
ATOM 1511 C C . SER A 1 195 ? -21.749 14.037 -18.573 1.00 47.84 195 SER A C 1
ATOM 1513 O O . SER A 1 195 ? -20.949 14.244 -19.476 1.00 47.84 195 SER A O 1
ATOM 1515 N N . ALA A 1 196 ? -22.486 12.938 -18.474 1.00 51.91 196 ALA A N 1
ATOM 1516 C CA . ALA A 1 196 ? -22.679 11.877 -19.444 1.00 51.91 196 ALA A CA 1
ATOM 1517 C C . ALA A 1 196 ? -22.645 12.298 -20.926 1.00 51.91 196 ALA A C 1
ATOM 1519 O O . ALA A 1 196 ? -23.347 13.229 -21.320 1.00 51.91 196 ALA A O 1
ATOM 1520 N N . LYS A 1 197 ? -22.012 11.462 -21.765 1.00 50.09 197 LYS A N 1
ATOM 1521 C CA . LYS A 1 197 ? -22.663 10.821 -22.926 1.00 50.09 197 LYS A CA 1
ATOM 1522 C C . LYS A 1 197 ? -21.740 9.827 -23.642 1.00 50.09 197 LYS A C 1
ATOM 1524 O O . LYS A 1 197 ? -20.732 10.179 -24.233 1.00 50.09 197 LYS A O 1
ATOM 1529 N N . ILE A 1 198 ? -22.173 8.569 -23.591 1.00 55.88 198 ILE A N 1
ATOM 1530 C CA . ILE A 1 198 ? -22.226 7.585 -24.682 1.00 55.88 198 ILE A CA 1
ATOM 1531 C C . ILE A 1 198 ? -21.797 8.139 -26.058 1.00 55.88 198 ILE A C 1
ATOM 1533 O O . ILE A 1 198 ? -22.492 8.987 -26.608 1.00 55.88 198 ILE A O 1
ATOM 1537 N N . SER A 1 199 ? -20.744 7.581 -26.662 1.00 46.06 199 SER A N 1
ATOM 1538 C CA . SER A 1 199 ? -20.783 6.837 -27.940 1.00 46.06 199 SER A CA 1
ATOM 1539 C C . SER A 1 199 ? -19.355 6.577 -28.435 1.00 46.06 199 SER A C 1
ATOM 1541 O O . SER A 1 199 ? -18.489 7.429 -28.270 1.00 46.06 199 SER A O 1
ATOM 1543 N N . GLY A 1 200 ? -19.115 5.426 -29.072 1.00 46.31 200 GLY A N 1
ATOM 1544 C CA . GLY A 1 200 ? -17.912 5.255 -29.893 1.00 46.31 200 GLY A CA 1
ATOM 1545 C C . GLY A 1 200 ? -17.243 3.886 -29.885 1.00 46.31 200 GLY A C 1
ATOM 1546 O O . GLY A 1 200 ? -16.022 3.815 -29.927 1.00 46.31 200 GLY A O 1
ATOM 1547 N N . LEU A 1 201 ? -18.010 2.792 -29.871 1.00 55.50 201 LEU A N 1
ATOM 1548 C CA . LEU A 1 201 ? -17.498 1.498 -30.325 1.00 55.50 201 LEU A CA 1
ATOM 1549 C C . LEU A 1 201 ? -17.104 1.627 -31.802 1.00 55.50 201 LEU A C 1
ATOM 1551 O O . LEU A 1 201 ? -17.961 1.881 -32.649 1.00 55.50 201 LEU A O 1
ATOM 1555 N N . ARG A 1 202 ? -15.829 1.407 -32.129 1.00 50.94 202 ARG A N 1
ATOM 1556 C CA . ARG A 1 202 ? -15.420 1.092 -33.500 1.00 50.94 202 ARG A CA 1
ATOM 1557 C C . ARG A 1 202 ? -14.647 -0.219 -33.513 1.00 50.94 202 ARG A C 1
ATOM 1559 O O . ARG A 1 202 ? -13.423 -0.260 -33.484 1.00 50.94 202 ARG A O 1
ATOM 1566 N N . SER A 1 203 ? -15.425 -1.297 -33.553 1.00 59.28 203 SER A N 1
ATOM 1567 C CA . SER A 1 203 ? -15.003 -2.591 -34.074 1.00 59.28 203 SER A CA 1
ATOM 1568 C C . SER A 1 203 ? -14.430 -2.407 -35.477 1.00 59.28 203 SER A C 1
ATOM 1570 O O . SER A 1 203 ? -15.079 -1.812 -36.336 1.00 59.28 203 SER A O 1
ATOM 1572 N N . THR A 1 204 ? -13.247 -2.955 -35.730 1.00 61.62 204 THR A N 1
ATOM 1573 C CA . THR A 1 204 ? -12.835 -3.306 -37.092 1.00 61.62 204 THR A CA 1
ATOM 1574 C C . THR A 1 204 ? -12.636 -4.811 -37.128 1.00 61.62 204 THR A C 1
ATOM 1576 O O . THR A 1 204 ? -11.630 -5.362 -36.695 1.00 61.62 204 THR A O 1
ATOM 1579 N N . SER A 1 205 ? -13.700 -5.481 -37.561 1.00 63.59 205 SER A N 1
ATOM 1580 C CA . SER A 1 205 ? -13.674 -6.861 -38.010 1.00 63.59 205 SER A CA 1
ATOM 1581 C C . SER A 1 205 ? -12.950 -6.940 -39.353 1.00 63.59 205 SER A C 1
ATOM 1583 O O . SER A 1 205 ? -13.275 -6.186 -40.267 1.00 63.59 205 SER A O 1
ATOM 1585 N N . SER A 1 206 ? -11.986 -7.854 -39.419 1.00 58.69 206 SER A N 1
ATOM 1586 C CA . SER A 1 206 ? -11.737 -8.836 -40.485 1.00 58.69 206 SER A CA 1
ATOM 1587 C C . SER A 1 206 ? -12.248 -8.522 -41.894 1.00 58.69 206 SER A C 1
ATOM 1589 O O . SER A 1 206 ? -13.450 -8.391 -42.105 1.00 58.69 206 SER A O 1
ATOM 1591 N N . ASN A 1 207 ? -11.333 -8.568 -42.859 1.00 56.44 207 ASN A N 1
ATOM 1592 C CA . ASN A 1 207 ? -11.570 -9.154 -44.176 1.00 56.44 207 ASN A CA 1
ATOM 1593 C C . ASN A 1 207 ? -10.248 -9.732 -44.706 1.00 56.44 207 ASN A C 1
ATOM 1595 O O . ASN A 1 207 ? -9.186 -9.192 -44.392 1.00 56.44 207 ASN A O 1
ATOM 1599 N N . ASP A 1 208 ? -10.400 -10.848 -45.422 1.00 55.91 208 ASP A N 1
ATOM 1600 C CA . ASP A 1 208 ? -9.424 -11.789 -45.997 1.00 55.91 208 ASP A CA 1
ATOM 1601 C C . ASP A 1 208 ? -8.098 -11.241 -46.552 1.00 55.91 208 ASP A C 1
ATOM 1603 O O . ASP A 1 208 ? -8.093 -10.174 -47.211 1.00 55.91 208 ASP A O 1
#